Protein AF-A0A0G0YHX7-F1 (afdb_monomer_lite)

Secondary structure (DSSP, 8-state):
--SHHHHHHHHTT-------------------PPPP---PPP-----------------------------HHHHHHHHHHHHHTS-HHHHHHHHHHHHHHHHHHHHHHHHHHHHHHHH-TTS-HHHHHHHHHHHHHHHHHHHHHHHHHHH--SHHHHHHHHHHHHHT--IIIIIHHHHHHHHHHHHHHHHHHHHHHHHHHHHHHHHHHHHTT---HHHHHHHHHHHHHHHHHHHHHHHHHHHHHT--SS-HHHHHHHHHHHHHHHHHHHHHHHHHHHHHHHHHHHHHHHHHHTTSSSS---------------------------

pLDDT: mean 79.68, std 23.56, range [31.56, 98.69]

Sequence (326 aa):
MKKTLYSFLVLALLLPSVIFAREANGEESGKNTPTPRVTTTTTEDEDVNETTTTATPTPSKTTTPKVTPKTSKESLEDSLKAYKEASEAKKLEKLKTFGTKAVDNRIKELNNIISQIEKNKMLESADKTELKTDIQKEIATLEALKEEITSATDLETLRTLIKKIYTDHKIYAVVKPKQLAILAAARTKGAVNKLENLEKRLEKLIDKAKDDGKDTTAVESYVTDFKAKTEQAKSLIDKAKATFKSMPINDPAKAKVLREEGKGYLTQAKDLLKQAGTDLKKIIAALKTEKKSSNSNTDDDDDTTPSTTPTPSATPTSTPTPTTTE

Foldseek 3Di:
DPPPVVVVVVVLPPPPPPPPPPPDDDDDDDDDDDDDDDDDDDDDDDDDDDDDDDDDDDPDPPPDPPPPPPPPVVVVVVVVVVLVPDDQVVVLVVLLVVLLVLLVVLLVVLVVLLVVLVPQPLDDPVVNVVLNVVSVVLNVVSVVLNVQLVPDPHDVSNVVSSVCSVQVSVRPLFSVLLSVQLSLLSVLVVSLVVLVVVLVVLVVLLVVCVVVVHDCPLLVVLSVLLVVLSVQLNVLSVVLNVLSVPQDRNDSVSNVVSSVVSVVSNVSSVVSSVVSVVSVVVSVVVSVVRVVVVPPPPPDDDDDDDDDDDDDDDDDDDDDDDDDDD

Structure (mmCIF, N/CA/C/O backbone):
data_AF-A0A0G0YHX7-F1
#
_entry.id   AF-A0A0G0YHX7-F1
#
loop_
_atom_site.group_PDB
_atom_site.id
_atom_site.type_symbol
_atom_site.label_atom_id
_atom_site.label_alt_id
_atom_site.label_comp_id
_atom_site.label_asym_id
_atom_site.label_entity_id
_atom_site.label_seq_id
_atom_site.pdbx_PDB_ins_code
_atom_site.Cartn_x
_atom_site.Cartn_y
_atom_site.Cartn_z
_atom_site.occupancy
_atom_site.B_iso_or_equiv
_atom_site.auth_seq_id
_atom_site.auth_comp_id
_atom_site.auth_asym_id
_atom_site.auth_atom_id
_atom_site.pdbx_PDB_model_num
ATOM 1 N N . MET A 1 1 ? -3.529 7.800 40.749 1.00 42.66 1 MET A N 1
ATOM 2 C CA . MET A 1 1 ? -3.641 7.133 39.423 1.00 42.66 1 MET A CA 1
ATOM 3 C C . MET A 1 1 ? -4.784 7.633 38.513 1.00 42.66 1 MET A C 1
ATOM 5 O O . MET A 1 1 ? -4.852 7.203 37.373 1.00 42.66 1 MET A O 1
ATOM 9 N N . LYS A 1 2 ? -5.664 8.565 38.931 1.00 42.59 2 LYS A N 1
ATOM 10 C CA . LYS A 1 2 ? -6.872 8.953 38.160 1.00 42.59 2 LYS A CA 1
ATOM 11 C C . LYS A 1 2 ? -6.660 9.994 37.030 1.00 42.59 2 LYS A C 1
ATOM 13 O O . LYS A 1 2 ? -7.549 10.153 36.203 1.00 42.59 2 LYS A O 1
ATOM 18 N N . LYS A 1 3 ? -5.507 10.683 36.954 1.00 40.28 3 LYS A N 1
ATOM 19 C CA . LYS A 1 3 ? -5.228 11.729 35.935 1.00 40.28 3 LYS A CA 1
ATOM 20 C C . LYS A 1 3 ? -4.506 11.223 34.671 1.00 40.28 3 LYS A C 1
ATOM 22 O O . LYS A 1 3 ? -4.619 11.848 33.623 1.00 40.28 3 LYS A O 1
ATOM 27 N N . THR A 1 4 ? -3.831 10.073 34.715 1.00 39.75 4 THR A N 1
ATOM 28 C CA . THR A 1 4 ? -3.077 9.532 33.564 1.00 39.75 4 THR A CA 1
ATOM 29 C C . THR A 1 4 ? -3.953 8.823 32.526 1.00 39.75 4 THR A C 1
ATOM 31 O O . THR A 1 4 ? -3.574 8.761 31.359 1.00 39.75 4 THR A O 1
ATOM 34 N N . LEU A 1 5 ? -5.155 8.359 32.896 1.00 40.03 5 LEU A N 1
ATOM 35 C CA . LEU A 1 5 ? -6.075 7.701 31.956 1.00 40.03 5 LEU A CA 1
ATOM 36 C C . LEU A 1 5 ? -6.706 8.677 30.944 1.00 40.03 5 LEU A C 1
ATOM 38 O O . LEU A 1 5 ? -7.004 8.287 29.818 1.00 40.03 5 LEU A O 1
ATOM 42 N N . TYR A 1 6 ? -6.876 9.948 31.324 1.00 39.97 6 TYR A N 1
ATOM 43 C CA . TYR A 1 6 ? -7.500 10.970 30.474 1.00 39.97 6 TYR A CA 1
ATOM 44 C C . TYR A 1 6 ? -6.558 11.507 29.385 1.00 39.97 6 TYR A C 1
ATOM 46 O O . TYR A 1 6 ? -7.010 11.831 28.289 1.00 39.97 6 TYR A O 1
ATOM 54 N N . SER A 1 7 ? -5.246 11.545 29.653 1.00 32.78 7 SER A N 1
ATOM 55 C CA . SER A 1 7 ? -4.245 12.084 28.717 1.00 32.78 7 SER A CA 1
ATOM 56 C C . SER A 1 7 ? -4.016 11.170 27.499 1.00 32.78 7 SER A C 1
ATOM 58 O O . SER A 1 7 ? -3.835 11.642 26.380 1.00 32.78 7 SER A O 1
ATOM 60 N N . PHE A 1 8 ? -4.143 9.848 27.669 1.00 39.84 8 PHE A N 1
ATOM 61 C CA . PHE A 1 8 ? -4.010 8.898 26.556 1.00 39.84 8 PHE A CA 1
ATOM 62 C C . PHE A 1 8 ? -5.247 8.817 25.646 1.00 39.84 8 PHE A C 1
ATOM 64 O O . PHE A 1 8 ? -5.117 8.422 24.487 1.00 39.84 8 PHE A O 1
ATOM 71 N N . LEU A 1 9 ? -6.436 9.195 26.133 1.00 38.34 9 LEU A N 1
ATOM 72 C CA . LEU A 1 9 ? -7.689 9.074 25.376 1.00 38.34 9 LEU A CA 1
ATOM 73 C C . LEU A 1 9 ? -7.868 10.200 24.339 1.00 38.34 9 LEU A C 1
ATOM 75 O O . LEU A 1 9 ? -8.452 9.977 23.283 1.00 38.34 9 LEU A O 1
ATOM 79 N N . VAL A 1 10 ? -7.328 11.396 24.605 1.00 36.59 10 VAL A N 1
ATOM 80 C CA . VAL A 1 10 ? -7.413 12.553 23.690 1.00 36.59 10 VAL A CA 1
ATOM 81 C C . VAL A 1 10 ? -6.378 12.464 22.556 1.00 36.59 10 VAL A C 1
ATOM 83 O O . VAL A 1 10 ? -6.643 12.911 21.442 1.00 36.59 10 VAL A O 1
ATOM 86 N N . LEU A 1 11 ? -5.237 11.800 22.778 1.00 31.70 11 LEU A N 1
ATOM 87 C CA . LEU A 1 11 ? -4.164 11.693 21.779 1.00 31.70 11 LEU A CA 1
ATOM 88 C C . LEU A 1 11 ? -4.454 10.671 20.656 1.00 31.70 11 LEU A C 1
ATOM 90 O O . LEU A 1 11 ? -3.829 10.714 19.599 1.00 31.70 11 LEU A O 1
ATOM 94 N N . ALA A 1 12 ? -5.420 9.763 20.841 1.00 37.66 12 ALA A N 1
ATOM 95 C CA . ALA A 1 12 ? -5.760 8.734 19.851 1.00 37.66 12 ALA A CA 1
ATOM 96 C C . ALA A 1 12 ? -6.663 9.232 18.700 1.00 37.66 12 ALA A C 1
ATOM 98 O O . ALA A 1 12 ? -6.778 8.548 17.684 1.00 37.66 12 ALA A O 1
ATOM 99 N N . LEU A 1 13 ? -7.277 10.415 18.835 1.00 36.34 13 LEU A N 1
ATOM 100 C CA . LEU A 1 13 ? -8.213 10.987 17.854 1.00 36.34 13 LEU A CA 1
ATOM 101 C C . LEU A 1 13 ? -7.569 11.997 16.885 1.00 36.34 13 LEU A C 1
ATOM 103 O O . LEU A 1 13 ? -8.214 12.422 15.930 1.00 36.34 13 LEU A O 1
ATOM 107 N N . LEU A 1 14 ? -6.285 12.315 17.067 1.00 32.56 14 LEU A N 1
ATOM 108 C CA . LEU A 1 14 ? -5.459 13.039 16.097 1.00 32.56 14 LEU A CA 1
ATOM 109 C C . LEU A 1 14 ? -4.766 12.040 15.162 1.00 32.56 14 LEU A C 1
ATOM 111 O O . LEU A 1 14 ? -3.544 11.902 15.146 1.00 32.56 14 LEU A O 1
ATOM 115 N N . LEU A 1 15 ? -5.551 11.304 14.373 1.00 39.56 15 LEU A N 1
ATOM 116 C CA . LEU A 1 15 ? -4.987 10.702 13.169 1.00 39.56 15 LEU A CA 1
ATOM 117 C C . LEU A 1 15 ? -4.662 11.863 12.221 1.00 39.56 15 LEU A C 1
ATOM 119 O O . LEU A 1 15 ? -5.578 12.615 11.884 1.00 39.56 15 LEU A O 1
ATOM 123 N N . PRO A 1 16 ? -3.400 12.048 11.790 1.00 34.91 16 PRO A N 1
ATOM 124 C CA . PRO A 1 16 ? -3.105 13.023 10.758 1.00 34.91 16 PRO A CA 1
ATOM 125 C C . PRO A 1 16 ? -3.962 12.661 9.550 1.00 34.91 16 PRO A C 1
ATOM 127 O O . PRO A 1 16 ? -3.897 11.534 9.049 1.00 34.91 16 PRO A O 1
ATOM 130 N N . SER A 1 17 ? -4.801 13.599 9.119 1.00 34.12 17 SER A N 1
ATOM 131 C CA . SER A 1 17 ? -5.492 13.547 7.842 1.00 34.12 17 SER A CA 1
ATOM 132 C C . SER A 1 17 ? -4.421 13.381 6.773 1.00 34.12 17 SER A C 1
ATOM 134 O O . SER A 1 17 ? -3.811 14.353 6.337 1.00 34.12 17 SER A O 1
ATOM 136 N N . VAL A 1 18 ? -4.114 12.138 6.397 1.00 37.72 18 VAL A N 1
ATOM 137 C CA . VAL A 1 18 ? -3.265 11.869 5.243 1.00 37.72 18 VAL A CA 1
ATOM 138 C C . VAL A 1 18 ? -4.105 12.295 4.053 1.00 37.72 18 VAL A C 1
ATOM 140 O O . VAL A 1 18 ? -4.954 11.542 3.574 1.00 37.72 18 VAL A O 1
ATOM 143 N N . ILE A 1 19 ? -3.909 13.549 3.650 1.00 31.56 19 ILE A N 1
ATOM 144 C CA . ILE A 1 19 ? -4.381 14.117 2.399 1.00 31.56 19 ILE A CA 1
ATOM 145 C C . ILE A 1 19 ? -3.749 13.251 1.311 1.00 31.56 19 ILE A C 1
ATOM 147 O O . ILE A 1 19 ? -2.608 13.450 0.903 1.00 31.56 19 ILE A O 1
ATOM 151 N N . PHE A 1 20 ? -4.470 12.218 0.883 1.00 40.41 20 PHE A N 1
ATOM 152 C CA . PHE A 1 20 ? -4.231 11.620 -0.416 1.00 40.41 20 PHE A CA 1
ATOM 153 C C . PHE A 1 20 ? -4.665 12.686 -1.412 1.00 40.41 20 PHE A C 1
ATOM 155 O O . PHE A 1 20 ? -5.862 12.922 -1.579 1.00 40.41 20 PHE A O 1
ATOM 162 N N . ALA A 1 21 ? -3.690 13.378 -2.000 1.00 35.38 21 ALA A N 1
ATOM 163 C CA . ALA A 1 21 ? -3.929 14.263 -3.123 1.00 35.38 21 ALA A CA 1
ATOM 164 C C . ALA A 1 21 ? -4.724 13.476 -4.176 1.00 35.38 21 ALA A C 1
ATOM 166 O O . ALA A 1 21 ? -4.250 12.492 -4.748 1.00 35.38 21 ALA A O 1
ATOM 167 N N . ARG A 1 22 ? -5.987 13.868 -4.343 1.00 34.59 22 ARG A N 1
ATOM 168 C CA . ARG A 1 22 ? -6.868 13.425 -5.416 1.00 34.59 22 ARG A CA 1
ATOM 169 C C . ARG A 1 22 ? -6.353 14.106 -6.677 1.00 34.59 22 ARG A C 1
ATOM 171 O O . ARG A 1 22 ? -6.770 15.209 -6.997 1.00 34.59 22 ARG A O 1
ATOM 178 N N . GLU A 1 23 ? -5.398 13.471 -7.342 1.00 35.25 23 GLU A N 1
ATOM 179 C CA . GLU A 1 23 ? -4.937 13.887 -8.663 1.00 35.25 23 GLU A CA 1
ATOM 180 C C . GLU A 1 23 ? -6.020 13.469 -9.666 1.00 35.25 23 GLU A C 1
ATOM 182 O O . GLU A 1 23 ? -6.084 12.331 -10.135 1.00 35.25 23 GLU A O 1
ATOM 187 N N . ALA A 1 24 ? -6.987 14.367 -9.850 1.00 35.88 24 ALA A N 1
ATOM 188 C CA . ALA A 1 24 ? -7.985 14.283 -10.896 1.00 35.88 24 ALA A CA 1
ATOM 189 C C . ALA A 1 24 ? -7.356 14.809 -12.190 1.00 35.88 24 ALA A C 1
ATOM 191 O O . ALA A 1 24 ? -6.857 15.930 -12.230 1.00 35.88 24 ALA A O 1
ATOM 192 N N . ASN A 1 25 ? -7.399 13.989 -13.238 1.00 44.47 25 ASN A N 1
ATOM 193 C CA . ASN A 1 25 ? -7.236 14.457 -14.607 1.00 44.47 25 ASN A CA 1
ATOM 194 C C . ASN A 1 25 ? -8.349 15.468 -14.923 1.00 44.47 25 ASN A C 1
ATOM 196 O O . ASN A 1 25 ? -9.524 15.159 -14.719 1.00 44.47 25 ASN A O 1
ATOM 200 N N . GLY A 1 26 ? -7.967 16.626 -15.449 1.00 34.69 26 GLY A N 1
ATOM 201 C CA . GLY A 1 26 ? -8.856 17.643 -16.002 1.00 34.69 26 GLY A CA 1
ATOM 202 C C . GLY A 1 26 ? -8.041 18.865 -16.413 1.00 34.69 26 GLY A C 1
ATOM 203 O O . GLY A 1 26 ? -7.304 19.410 -15.601 1.00 34.69 26 GLY A O 1
ATOM 204 N N . GLU A 1 27 ? -8.113 19.197 -17.695 1.00 37.78 27 GLU A N 1
ATOM 205 C CA . GLU A 1 27 ? -7.347 20.208 -18.421 1.00 37.78 27 GLU A CA 1
ATOM 206 C C . GLU A 1 27 ? -7.512 21.661 -17.927 1.00 37.78 27 GLU A C 1
ATOM 208 O O . GLU A 1 27 ? -8.442 22.002 -17.208 1.00 37.78 27 GLU A O 1
ATOM 213 N N . GLU A 1 28 ? -6.598 22.491 -18.445 1.00 37.22 28 GLU A N 1
ATOM 214 C CA . GLU A 1 28 ? -6.589 23.959 -18.553 1.00 37.22 28 GLU A CA 1
ATOM 215 C C . GLU A 1 28 ? -6.030 24.843 -17.415 1.00 37.22 28 GLU A C 1
ATOM 217 O O . GLU A 1 28 ? -6.624 25.081 -16.373 1.00 37.22 28 GLU A O 1
ATOM 222 N N . SER A 1 29 ? -4.879 25.441 -17.762 1.00 40.00 29 SER A N 1
ATOM 223 C CA . SER A 1 29 ? -4.571 26.879 -17.700 1.00 40.00 29 SER A CA 1
ATOM 224 C C . SER A 1 29 ? -4.668 27.613 -16.355 1.00 40.00 29 SER A C 1
ATOM 226 O O . SER A 1 29 ? -5.735 27.996 -15.889 1.00 40.00 29 SER A O 1
ATOM 228 N N . GLY A 1 30 ? -3.506 27.985 -15.808 1.00 34.44 30 GLY A N 1
ATOM 229 C CA . GLY A 1 30 ? -3.433 29.032 -14.787 1.00 34.44 30 GLY A CA 1
ATOM 230 C C . GLY A 1 30 ? -2.085 29.104 -14.083 1.00 34.44 30 GLY A C 1
ATOM 231 O O . GLY A 1 30 ? -1.797 28.321 -13.186 1.00 34.44 30 GLY A O 1
ATOM 232 N N . LYS A 1 31 ? -1.247 30.056 -14.498 1.00 50.03 31 LYS A N 1
ATOM 233 C CA . LYS A 1 31 ? 0.048 30.399 -13.888 1.00 50.03 31 LYS A CA 1
ATOM 234 C C . LYS A 1 31 ? -0.108 30.654 -12.384 1.00 50.03 31 LYS A C 1
ATOM 236 O O . LYS A 1 31 ? -0.889 31.524 -12.028 1.00 50.03 31 LYS A O 1
ATOM 241 N N . ASN A 1 32 ? 0.698 30.004 -11.540 1.00 37.44 32 ASN A N 1
ATOM 242 C CA . ASN A 1 32 ? 1.093 30.544 -10.235 1.00 37.44 32 ASN A CA 1
ATOM 243 C C . ASN A 1 32 ? 2.458 29.988 -9.795 1.00 37.44 32 ASN A C 1
ATOM 245 O O . ASN A 1 32 ? 2.708 28.785 -9.794 1.00 37.44 32 ASN A O 1
ATOM 249 N N . THR A 1 33 ? 3.359 30.915 -9.483 1.00 42.72 33 THR A N 1
ATOM 250 C CA . THR A 1 33 ? 4.757 30.738 -9.067 1.00 42.72 33 THR A CA 1
ATOM 251 C C . THR A 1 33 ? 4.889 30.274 -7.610 1.00 42.72 33 THR A C 1
ATOM 253 O O . THR A 1 33 ? 4.088 30.700 -6.779 1.00 42.72 33 THR A O 1
ATOM 256 N N . PRO A 1 34 ? 5.922 29.484 -7.252 1.00 41.16 34 PRO A N 1
ATOM 257 C CA . PRO A 1 34 ? 6.172 29.089 -5.869 1.00 41.16 34 PRO A CA 1
ATOM 258 C C . PRO A 1 34 ? 7.043 30.106 -5.111 1.00 41.16 34 PRO A C 1
ATOM 260 O O . PRO A 1 34 ? 8.121 30.491 -5.562 1.00 41.16 34 PRO A O 1
ATOM 263 N N . THR A 1 35 ? 6.589 30.487 -3.918 1.00 43.66 35 THR A N 1
ATOM 264 C CA . THR A 1 35 ? 7.345 31.242 -2.905 1.00 43.66 35 THR A CA 1
ATOM 265 C C . THR A 1 35 ? 8.215 30.284 -2.074 1.00 43.66 35 THR A C 1
ATOM 267 O O . THR A 1 35 ? 7.702 29.247 -1.642 1.00 43.66 35 THR A O 1
ATOM 270 N N . PRO A 1 36 ? 9.495 30.583 -1.781 1.00 44.75 36 PRO A N 1
ATOM 271 C CA . PRO A 1 36 ? 10.291 29.761 -0.873 1.00 44.75 36 PRO A CA 1
ATOM 272 C C . PRO A 1 36 ? 9.947 30.058 0.596 1.00 44.75 36 PRO A C 1
ATOM 274 O O . PRO A 1 36 ? 10.034 31.195 1.057 1.00 44.75 36 PRO A O 1
ATOM 277 N N . ARG A 1 37 ? 9.574 29.014 1.348 1.00 38.19 37 ARG A N 1
ATOM 278 C CA . ARG A 1 37 ? 9.384 29.052 2.805 1.00 38.19 37 ARG A CA 1
ATOM 279 C C . ARG A 1 37 ? 10.704 28.706 3.494 1.00 38.19 37 ARG A C 1
ATOM 281 O O . ARG A 1 37 ? 11.121 27.551 3.499 1.00 38.19 37 ARG A O 1
ATOM 288 N N . VAL A 1 38 ? 11.343 29.718 4.071 1.00 39.94 38 VAL A N 1
ATOM 289 C CA . VAL A 1 38 ? 12.489 29.582 4.980 1.00 39.94 38 VAL A CA 1
ATOM 290 C C . VAL A 1 38 ? 12.002 28.945 6.284 1.00 39.94 38 VAL A C 1
ATOM 292 O O . VAL A 1 38 ? 10.991 29.368 6.841 1.00 39.94 38 VAL A O 1
ATOM 295 N N . THR A 1 39 ? 12.701 27.912 6.753 1.00 33.88 39 THR A N 1
ATOM 296 C CA . THR A 1 39 ? 12.488 27.314 8.079 1.00 33.88 39 THR A CA 1
ATOM 297 C C . THR A 1 39 ? 13.739 27.604 8.898 1.00 33.88 39 THR A C 1
ATOM 299 O O . THR A 1 39 ? 14.799 27.062 8.602 1.00 33.88 39 THR A O 1
ATOM 302 N N . THR A 1 40 ? 13.634 28.508 9.868 1.00 32.81 40 THR A N 1
ATOM 303 C CA . THR A 1 40 ? 14.672 28.769 10.870 1.00 32.81 40 THR A CA 1
ATOM 304 C C . THR A 1 40 ? 14.486 27.806 12.035 1.00 32.81 40 THR A C 1
ATOM 306 O O . THR A 1 40 ? 13.421 27.775 12.652 1.00 32.81 40 THR A O 1
ATOM 309 N N . THR A 1 41 ? 15.517 27.015 12.312 1.00 35.03 41 THR A N 1
ATOM 310 C CA . THR A 1 41 ? 15.641 26.187 13.514 1.00 35.03 41 THR A CA 1
ATOM 311 C C . THR A 1 41 ? 16.298 27.038 14.598 1.00 35.03 41 THR A C 1
ATOM 313 O O . THR A 1 41 ? 17.409 27.522 14.395 1.00 35.03 41 THR A O 1
ATOM 316 N N . THR A 1 42 ? 15.604 27.235 15.716 1.00 37.66 42 THR A N 1
ATOM 317 C CA . THR A 1 42 ? 16.149 27.836 16.940 1.00 37.66 42 THR A CA 1
ATOM 318 C C . THR A 1 42 ? 16.735 26.716 17.794 1.00 37.66 42 THR A C 1
ATOM 320 O O . THR A 1 42 ? 16.002 25.808 18.182 1.00 37.66 42 THR A O 1
ATOM 323 N N . THR A 1 43 ? 18.035 26.788 18.070 1.00 44.03 43 THR A N 1
ATOM 324 C CA . THR A 1 43 ? 18.709 26.008 19.112 1.00 44.03 43 THR A CA 1
ATOM 325 C C . THR A 1 43 ? 19.218 27.011 20.139 1.00 44.03 43 THR A C 1
ATOM 327 O O . THR A 1 43 ? 20.032 27.868 19.801 1.00 44.03 43 THR A O 1
ATOM 330 N N . GLU A 1 44 ? 18.676 26.935 21.350 1.00 53.41 44 GLU A N 1
ATOM 331 C CA . GLU A 1 44 ? 19.272 27.499 22.559 1.00 53.41 44 GLU A CA 1
ATOM 332 C C . GLU A 1 44 ? 20.393 26.553 23.000 1.00 53.41 44 GLU A C 1
ATOM 334 O O . GLU A 1 44 ? 20.165 25.347 23.046 1.00 53.41 44 GLU A O 1
ATOM 339 N N . ASP A 1 45 ? 21.589 27.085 23.248 1.00 42.50 45 ASP A N 1
ATOM 340 C CA . ASP A 1 45 ? 22.375 26.738 24.434 1.00 42.50 45 ASP A CA 1
ATOM 341 C C . ASP A 1 45 ? 23.531 27.731 24.634 1.00 42.50 45 ASP A C 1
ATOM 343 O O . ASP A 1 45 ? 24.050 28.345 23.699 1.00 42.50 45 ASP A O 1
ATOM 347 N N . GLU A 1 46 ? 23.827 27.899 25.917 1.00 46.41 46 GLU A N 1
ATOM 348 C CA . GLU A 1 46 ? 24.618 28.910 26.605 1.00 46.41 46 GLU A CA 1
ATOM 349 C C . GLU A 1 46 ? 26.140 28.881 26.349 1.00 46.41 46 GLU A C 1
ATOM 351 O O . GLU A 1 46 ? 26.775 27.832 26.314 1.00 46.41 46 GLU A O 1
ATOM 356 N N . ASP A 1 47 ? 26.673 30.104 26.251 1.00 47.88 47 ASP A N 1
ATOM 357 C CA . ASP A 1 47 ? 27.851 30.677 26.926 1.00 47.88 47 ASP A CA 1
ATOM 358 C C . ASP A 1 47 ? 29.262 30.050 26.776 1.00 47.88 47 ASP A C 1
ATOM 360 O O . ASP A 1 47 ? 29.524 28.911 27.153 1.00 47.88 47 ASP A O 1
ATOM 364 N N . VAL A 1 48 ? 30.205 30.871 26.279 1.00 49.84 48 VAL A N 1
ATOM 365 C CA . VAL A 1 48 ? 31.452 31.322 26.952 1.00 49.84 48 VAL A CA 1
ATOM 366 C C . VAL A 1 48 ? 32.413 31.971 25.924 1.00 49.84 48 VAL A C 1
ATOM 368 O O . VAL A 1 48 ? 33.006 31.309 25.079 1.00 49.84 48 VAL A O 1
ATOM 371 N N . ASN A 1 49 ? 32.542 33.298 26.052 1.00 40.19 49 ASN A N 1
ATOM 372 C CA . ASN A 1 49 ? 33.751 34.146 26.011 1.00 40.19 49 ASN A CA 1
ATOM 373 C C . ASN A 1 49 ? 34.840 33.968 24.911 1.00 40.19 49 ASN A C 1
ATOM 375 O O . ASN A 1 49 ? 35.617 33.024 24.956 1.00 40.19 49 ASN A O 1
ATOM 379 N N . GLU A 1 50 ? 34.998 34.963 24.020 1.00 39.91 50 GLU A N 1
ATOM 380 C CA . GLU A 1 50 ? 36.156 35.896 23.975 1.00 39.91 50 GLU A CA 1
ATOM 381 C C . GLU A 1 50 ? 36.166 36.790 22.706 1.00 39.91 50 GLU A C 1
ATOM 383 O O . GLU A 1 50 ? 36.173 36.339 21.567 1.00 39.91 50 GLU A O 1
ATOM 388 N N . THR A 1 51 ? 36.165 38.098 22.969 1.00 41.22 51 THR A N 1
ATOM 389 C CA . THR A 1 51 ? 36.886 39.222 22.342 1.00 41.22 51 THR A CA 1
ATOM 390 C C . THR A 1 51 ? 37.178 39.292 20.821 1.00 41.22 51 THR A C 1
ATOM 392 O O . THR A 1 51 ? 37.956 38.536 20.246 1.00 41.22 51 THR A O 1
ATOM 395 N N . THR A 1 52 ? 36.794 40.464 20.286 1.00 37.53 52 THR A N 1
ATOM 396 C CA . THR A 1 52 ? 37.491 41.349 19.315 1.00 37.53 52 THR A CA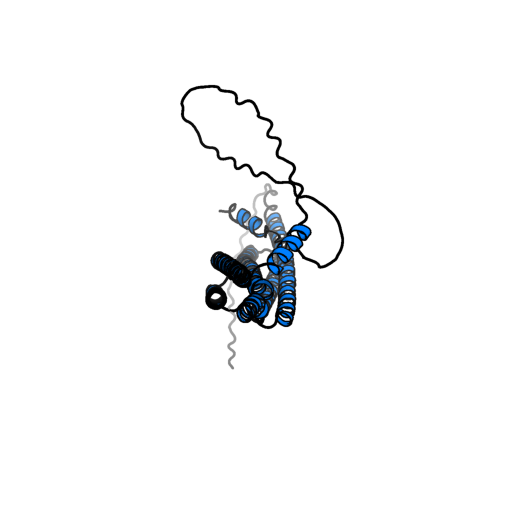 1
ATOM 397 C C . THR A 1 52 ? 37.130 41.359 17.817 1.00 37.53 52 THR A C 1
ATOM 399 O O . THR A 1 52 ? 37.325 40.408 17.071 1.00 37.53 52 THR A O 1
ATOM 402 N N . THR A 1 53 ? 36.815 42.592 17.393 1.00 37.97 53 THR A N 1
ATOM 403 C CA . THR A 1 53 ? 37.068 43.236 16.089 1.00 37.97 53 THR A CA 1
ATOM 404 C C . THR A 1 53 ? 35.903 43.330 15.105 1.00 37.97 53 THR A C 1
ATOM 406 O O . THR A 1 53 ? 35.691 42.525 14.203 1.00 37.97 53 THR A O 1
ATOM 409 N N . THR A 1 54 ? 35.212 44.455 15.266 1.00 45.03 54 THR A N 1
ATOM 410 C CA . THR A 1 54 ? 34.315 45.144 14.346 1.00 45.03 54 THR A CA 1
ATOM 411 C C . THR A 1 54 ? 34.980 45.406 12.989 1.00 45.03 54 THR A C 1
ATOM 413 O O . THR A 1 54 ? 35.873 46.243 12.878 1.00 45.03 54 THR A O 1
ATOM 416 N N . ALA A 1 55 ? 34.490 44.757 11.936 1.00 44.00 55 ALA A N 1
ATOM 417 C CA . ALA A 1 55 ? 34.660 45.210 10.559 1.00 44.00 55 ALA A CA 1
ATOM 418 C C . ALA A 1 55 ? 33.330 45.029 9.826 1.00 44.00 55 ALA A C 1
ATOM 420 O O . ALA A 1 55 ? 32.870 43.913 9.608 1.00 44.00 55 ALA A O 1
ATOM 421 N N . THR A 1 56 ? 32.692 46.148 9.497 1.00 43.72 56 THR A N 1
ATOM 422 C CA . THR A 1 56 ? 31.423 46.237 8.771 1.00 43.72 56 THR A CA 1
ATOM 423 C C . THR A 1 56 ? 31.632 45.845 7.303 1.00 43.72 56 THR A C 1
ATOM 425 O O . THR A 1 56 ? 32.296 46.597 6.586 1.00 43.72 56 THR A O 1
ATOM 428 N N . PRO A 1 57 ? 31.072 44.729 6.794 1.00 50.12 57 PRO A N 1
ATOM 429 C CA . PRO A 1 57 ? 31.076 44.471 5.364 1.00 50.12 57 PRO A CA 1
ATOM 430 C C . PRO A 1 57 ? 29.960 45.281 4.696 1.00 50.12 57 PRO A C 1
ATOM 432 O O . PRO A 1 57 ? 28.771 45.129 4.980 1.00 50.12 57 PRO A O 1
ATOM 435 N N . THR A 1 58 ? 30.361 46.165 3.789 1.00 48.31 58 THR A N 1
ATOM 436 C CA . THR A 1 58 ? 29.480 46.878 2.864 1.00 48.31 58 THR A CA 1
ATOM 437 C C . THR A 1 58 ? 28.656 45.870 2.045 1.00 48.31 58 THR A C 1
ATOM 439 O O . THR A 1 58 ? 29.240 44.950 1.466 1.00 48.31 58 THR A O 1
ATOM 442 N N . PRO A 1 59 ? 27.320 46.013 1.941 1.00 45.47 59 PRO A N 1
ATOM 443 C CA . PRO A 1 59 ? 26.503 45.130 1.116 1.00 45.47 59 PRO A CA 1
ATOM 444 C C . PRO A 1 59 ? 26.790 45.397 -0.367 1.00 45.47 59 PRO A C 1
ATOM 446 O O . PRO A 1 59 ? 26.245 46.319 -0.976 1.00 45.47 59 PRO A O 1
ATOM 449 N N . SER A 1 60 ? 27.673 44.586 -0.953 1.00 39.84 60 SER A N 1
ATOM 450 C CA . SER A 1 60 ? 27.904 44.570 -2.395 1.00 39.84 60 SER A CA 1
ATOM 451 C C . SER A 1 60 ? 26.647 44.048 -3.087 1.00 39.84 60 SER A C 1
ATOM 453 O O . SER A 1 60 ? 26.217 42.910 -2.899 1.00 39.84 60 SER A O 1
ATOM 455 N N . LYS A 1 61 ? 26.016 44.934 -3.854 1.00 46.62 61 LYS A N 1
ATOM 456 C CA . LYS A 1 61 ? 24.794 44.708 -4.620 1.00 46.62 61 LYS A CA 1
ATOM 457 C C . LYS A 1 61 ? 25.113 43.778 -5.794 1.00 46.62 61 LYS A C 1
ATOM 459 O O . LYS A 1 61 ? 25.339 44.234 -6.909 1.00 46.62 61 LYS A O 1
ATOM 464 N N . THR A 1 62 ? 25.156 42.469 -5.542 1.00 37.56 62 THR A N 1
ATOM 465 C CA . THR A 1 62 ? 25.259 41.449 -6.590 1.00 37.56 62 THR A CA 1
ATOM 466 C C . THR A 1 62 ? 23.987 41.481 -7.432 1.00 37.56 62 THR A C 1
ATOM 468 O O . THR A 1 62 ? 22.950 40.930 -7.069 1.00 37.56 62 THR A O 1
ATOM 471 N N . THR A 1 63 ? 24.059 42.156 -8.575 1.00 39.66 63 THR A N 1
ATOM 472 C CA . THR A 1 63 ? 23.087 42.054 -9.658 1.00 39.66 63 THR A CA 1
ATOM 473 C C . THR A 1 63 ? 23.169 40.649 -10.244 1.00 39.66 63 THR A C 1
ATOM 475 O O . THR A 1 63 ? 23.907 40.395 -11.191 1.00 39.66 63 THR A O 1
ATOM 478 N N . THR A 1 64 ? 22.421 39.706 -9.666 1.00 40.31 64 THR A N 1
ATOM 479 C CA . THR A 1 64 ? 22.178 38.405 -10.293 1.00 40.31 64 THR A CA 1
ATOM 480 C C . THR A 1 64 ? 21.570 38.649 -11.676 1.00 40.31 64 THR A C 1
ATOM 482 O O . THR A 1 64 ? 20.480 39.233 -11.746 1.00 40.31 64 THR A O 1
ATOM 485 N N . PRO A 1 65 ? 22.232 38.250 -12.779 1.00 43.62 65 PRO A N 1
ATOM 486 C CA . PRO A 1 65 ? 21.626 38.329 -14.095 1.00 43.62 65 PRO A CA 1
ATOM 487 C C . PRO A 1 65 ? 20.339 37.507 -14.068 1.00 43.62 65 PRO A C 1
ATOM 489 O O . PRO A 1 65 ? 20.326 36.342 -13.670 1.00 43.62 65 PRO A O 1
ATOM 492 N N . LYS A 1 66 ? 19.236 38.151 -14.450 1.00 46.66 66 LYS A N 1
ATOM 493 C CA . LYS A 1 66 ? 17.925 37.537 -14.641 1.00 46.66 66 LYS A CA 1
ATOM 494 C C . LYS A 1 66 ? 18.055 36.517 -15.773 1.00 46.66 66 LYS A C 1
ATOM 496 O O . LYS A 1 66 ? 17.824 36.850 -16.930 1.00 46.66 66 LYS A O 1
ATOM 501 N N . VAL A 1 67 ? 18.467 35.293 -15.444 1.00 44.19 67 VAL A N 1
ATOM 502 C CA . VAL A 1 67 ? 18.402 34.147 -16.352 1.00 44.19 67 VAL A CA 1
ATOM 503 C C . VAL A 1 67 ? 16.920 33.896 -16.577 1.00 44.19 67 VAL A C 1
ATOM 505 O O . VAL A 1 67 ? 16.233 33.307 -15.745 1.00 44.19 67 VAL A O 1
ATOM 508 N N . THR A 1 68 ? 16.393 34.431 -17.674 1.00 56.16 68 THR A N 1
ATOM 509 C CA . THR A 1 68 ? 15.095 34.025 -18.189 1.00 56.16 68 THR A CA 1
ATOM 510 C C . THR A 1 68 ? 15.173 32.515 -18.412 1.00 56.16 68 THR A C 1
ATOM 512 O O . THR A 1 68 ? 16.051 32.064 -19.150 1.00 56.16 68 THR A O 1
ATOM 515 N N . PRO A 1 69 ? 14.333 31.703 -17.748 1.00 53.16 69 PRO A N 1
ATOM 516 C CA . PRO A 1 69 ? 14.325 30.270 -17.973 1.00 53.16 69 PRO A CA 1
ATOM 517 C C . PRO A 1 69 ? 13.917 30.051 -19.426 1.00 53.16 69 PRO A C 1
ATOM 519 O O . PRO A 1 69 ? 12.745 30.191 -19.778 1.00 53.16 69 PRO A O 1
ATOM 522 N N . LYS A 1 70 ? 14.907 29.768 -20.280 1.00 53.25 70 LYS A N 1
ATOM 523 C CA . LYS A 1 70 ? 14.698 29.283 -21.642 1.00 53.25 70 LYS A CA 1
ATOM 524 C C . LYS A 1 70 ? 13.712 28.125 -21.508 1.00 53.25 70 LYS A C 1
ATOM 526 O O . LYS A 1 70 ? 13.979 27.171 -20.775 1.00 53.25 70 LYS A O 1
ATOM 531 N N . THR A 1 71 ? 12.513 28.300 -22.056 1.00 60.03 71 THR A N 1
ATOM 532 C CA . THR A 1 71 ? 11.389 27.394 -21.796 1.00 60.03 71 THR A CA 1
ATOM 533 C C . THR A 1 71 ? 11.815 25.951 -22.075 1.00 60.03 71 THR A C 1
ATOM 535 O O . THR A 1 71 ? 12.490 25.684 -23.066 1.00 60.03 71 THR A O 1
ATOM 538 N N . SER A 1 72 ? 11.470 25.015 -21.184 1.00 71.50 72 SER A N 1
ATOM 539 C CA . SER A 1 72 ? 11.926 23.610 -21.213 1.00 71.50 72 SER A CA 1
ATOM 540 C C . SER A 1 72 ? 11.766 22.921 -22.575 1.00 71.50 72 SER A C 1
ATOM 542 O O . SER A 1 72 ? 12.521 22.007 -22.899 1.00 71.50 72 SER A O 1
ATOM 544 N N . LYS A 1 73 ? 10.810 23.386 -23.382 1.00 74.81 73 LYS A N 1
ATOM 545 C CA . LYS A 1 73 ? 10.553 22.931 -24.745 1.00 74.81 73 LYS A CA 1
ATOM 546 C C . LYS A 1 73 ? 11.682 23.280 -25.723 1.00 74.81 73 LYS A C 1
ATOM 548 O O . LYS A 1 73 ? 12.129 22.405 -26.452 1.00 74.81 73 LYS A O 1
ATOM 553 N N . GLU A 1 74 ? 12.195 24.506 -25.684 1.00 75.81 74 GLU A N 1
ATOM 554 C CA . GLU A 1 74 ? 13.276 24.965 -26.570 1.00 75.81 74 GLU A CA 1
ATOM 555 C C . GLU A 1 74 ? 14.584 24.206 -26.276 1.00 75.81 74 GLU A C 1
ATOM 557 O O . GLU A 1 74 ? 15.285 23.761 -27.178 1.00 75.81 74 GLU A O 1
ATOM 562 N N . SER A 1 75 ? 14.851 23.919 -24.995 1.00 80.44 75 SER A N 1
ATOM 563 C CA . SER A 1 75 ? 15.982 23.074 -24.580 1.00 80.44 75 SER A CA 1
ATOM 564 C C . SER A 1 75 ? 15.838 21.602 -25.015 1.00 80.44 75 SER A C 1
ATOM 566 O O . SER A 1 75 ? 16.837 20.941 -25.325 1.00 80.44 75 SER A O 1
ATOM 568 N N . LEU A 1 76 ? 14.612 21.072 -25.055 1.00 82.12 76 LEU A N 1
ATOM 569 C CA . LEU A 1 76 ? 14.318 19.724 -25.555 1.00 82.12 76 LEU A CA 1
ATOM 570 C C . LEU A 1 76 ? 14.517 19.624 -27.072 1.00 82.12 76 LEU A C 1
ATOM 572 O O . LEU A 1 76 ? 15.089 18.649 -27.554 1.00 82.12 76 LEU A O 1
ATOM 576 N N . GLU A 1 77 ? 14.081 20.635 -27.819 1.00 83.06 77 GLU A N 1
ATOM 577 C CA . GLU A 1 77 ? 14.244 20.687 -29.274 1.00 83.06 77 GLU A CA 1
ATOM 578 C C . GLU A 1 77 ? 15.726 20.797 -29.668 1.00 83.06 77 GLU A C 1
ATOM 580 O O . GLU A 1 77 ? 16.200 20.005 -30.490 1.00 83.06 77 GLU A O 1
ATOM 585 N N . ASP A 1 78 ? 16.485 21.674 -29.001 1.00 84.19 78 ASP A N 1
ATOM 586 C CA . ASP A 1 78 ? 17.933 21.830 -29.201 1.00 84.19 78 ASP A CA 1
ATOM 587 C C . ASP A 1 78 ? 18.694 20.518 -28.912 1.00 84.19 78 ASP A C 1
ATOM 589 O O . ASP A 1 78 ? 19.539 20.076 -29.699 1.00 84.19 78 ASP A O 1
ATOM 593 N N . SER A 1 79 ? 18.370 19.839 -27.805 1.00 82.50 79 SER A N 1
ATOM 594 C CA . SER A 1 79 ? 19.018 18.571 -27.432 1.00 82.50 79 SER A CA 1
ATOM 595 C C . SER A 1 79 ? 18.657 17.412 -28.368 1.00 82.50 79 SER A C 1
ATOM 597 O O . SER A 1 79 ? 19.523 16.588 -28.686 1.00 82.50 79 SER A O 1
ATOM 599 N N . LEU A 1 80 ? 17.419 17.365 -28.871 1.00 84.44 80 LEU A N 1
ATOM 600 C CA . LEU A 1 80 ? 16.991 16.385 -29.868 1.00 84.44 80 LEU A CA 1
ATOM 601 C C . LEU A 1 80 ? 17.696 16.606 -31.212 1.00 84.44 80 LEU A C 1
ATOM 603 O O . LEU A 1 80 ? 18.130 15.636 -31.839 1.00 84.44 80 LEU A O 1
ATOM 607 N N . LYS A 1 81 ? 17.845 17.862 -31.646 1.00 85.31 81 LYS A N 1
ATOM 608 C CA . LYS A 1 81 ? 18.594 18.214 -32.859 1.00 85.31 81 LYS A CA 1
ATOM 609 C C . LYS A 1 81 ? 20.059 17.787 -32.743 1.00 85.31 81 LYS A C 1
ATOM 611 O O . LYS A 1 81 ? 20.534 17.010 -33.571 1.00 85.31 81 LYS A O 1
ATOM 616 N N . ALA A 1 82 ? 20.725 18.157 -31.647 1.00 84.06 82 ALA A N 1
ATOM 617 C CA . ALA A 1 82 ? 22.105 17.754 -31.368 1.00 84.06 82 ALA A CA 1
ATOM 618 C C . ALA A 1 82 ? 22.286 16.227 -31.254 1.00 84.06 82 ALA A C 1
ATOM 620 O O . ALA A 1 82 ? 23.373 15.699 -31.484 1.00 84.06 82 ALA A O 1
ATOM 621 N N . TYR A 1 83 ? 21.242 15.488 -30.868 1.00 83.44 83 TYR A N 1
ATOM 622 C CA . TYR A 1 83 ? 21.252 14.028 -30.896 1.00 83.44 83 TYR A CA 1
ATOM 623 C C . TYR A 1 83 ? 21.139 13.474 -32.323 1.00 83.44 83 TYR A C 1
ATOM 625 O O . TYR A 1 83 ? 21.879 12.556 -32.670 1.00 83.44 83 TYR A O 1
ATOM 633 N N . LYS A 1 84 ? 20.255 14.025 -33.164 1.00 84.94 84 LYS A N 1
ATOM 634 C CA . LYS A 1 84 ? 20.075 13.585 -34.560 1.00 84.94 84 LYS A CA 1
ATOM 635 C C . LYS A 1 84 ? 21.345 13.774 -35.394 1.00 84.94 84 LYS A C 1
ATOM 637 O O . LYS A 1 84 ? 21.703 12.868 -36.145 1.00 84.94 84 LYS A O 1
ATOM 642 N N . GLU A 1 85 ? 22.043 14.888 -35.190 1.00 86.62 85 GLU A N 1
ATOM 643 C CA . GLU A 1 85 ? 23.274 15.263 -35.903 1.00 86.62 85 GLU A CA 1
ATOM 644 C C . GLU A 1 85 ? 24.539 14.557 -35.371 1.00 86.62 85 GLU A C 1
ATOM 646 O O . 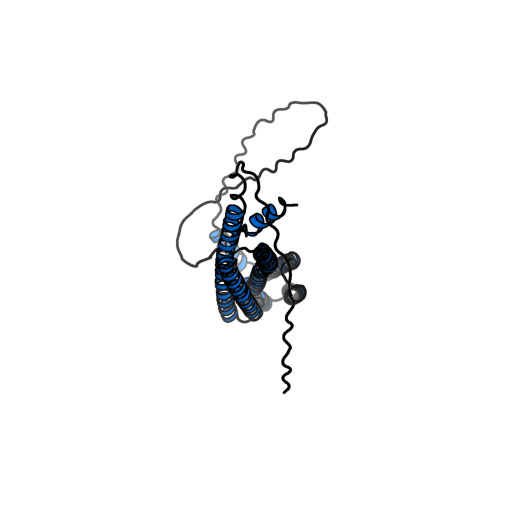GLU A 1 85 ? 25.587 14.587 -36.011 1.00 86.62 85 GLU A O 1
ATOM 651 N N . ALA A 1 86 ? 24.469 13.893 -34.211 1.00 88.81 86 ALA A N 1
ATOM 652 C CA . ALA A 1 86 ? 25.621 13.212 -33.625 1.00 88.81 86 ALA A CA 1
ATOM 653 C C . ALA A 1 86 ? 26.048 11.961 -34.419 1.00 88.81 86 ALA A C 1
ATOM 655 O O . ALA A 1 86 ? 25.219 11.256 -35.006 1.00 88.81 86 ALA A O 1
ATOM 656 N N . SER A 1 87 ? 27.346 11.639 -34.358 1.00 92.81 87 SER A N 1
ATOM 657 C CA . SER A 1 87 ? 27.878 10.363 -34.851 1.00 92.81 87 SER A CA 1
ATOM 658 C C . SER A 1 87 ? 27.251 9.177 -34.113 1.00 92.81 87 SER A C 1
ATOM 660 O O . SER A 1 87 ? 26.785 9.312 -32.978 1.00 92.81 87 SER A O 1
ATOM 662 N N . GLU A 1 88 ? 27.248 7.997 -34.734 1.00 90.12 88 GLU A N 1
ATOM 663 C CA . GLU A 1 88 ? 26.655 6.794 -34.135 1.00 90.12 88 GLU A CA 1
ATOM 664 C C . GLU A 1 88 ? 27.282 6.432 -32.787 1.00 90.12 88 GLU A C 1
ATOM 666 O O . GLU A 1 88 ? 26.553 6.186 -31.829 1.00 90.12 88 GLU A O 1
ATOM 671 N N . ALA A 1 89 ? 28.611 6.521 -32.668 1.00 91.31 89 ALA A N 1
ATOM 672 C CA . ALA A 1 89 ? 29.315 6.298 -31.405 1.00 91.31 89 ALA A CA 1
ATOM 673 C C . ALA A 1 89 ? 28.818 7.238 -30.287 1.00 91.31 89 ALA A C 1
ATOM 675 O O . ALA A 1 89 ? 28.503 6.790 -29.185 1.00 91.31 89 ALA A O 1
ATOM 676 N N . LYS A 1 90 ? 28.648 8.536 -30.591 1.00 93.69 90 LYS A N 1
ATOM 677 C CA . LYS A 1 90 ? 28.102 9.519 -29.638 1.00 93.69 90 LYS A CA 1
ATOM 678 C C . LYS A 1 90 ? 26.633 9.240 -29.300 1.00 93.69 90 LYS A C 1
ATOM 680 O O . LYS A 1 90 ? 26.214 9.468 -28.167 1.00 93.69 90 LYS A O 1
ATOM 685 N N . LYS A 1 91 ? 25.827 8.774 -30.263 1.00 94.12 91 LYS A N 1
ATOM 686 C CA . LYS A 1 91 ? 24.425 8.381 -30.022 1.00 94.12 91 LYS A CA 1
ATOM 687 C C . LYS A 1 91 ? 24.353 7.191 -29.070 1.00 94.12 91 LYS A C 1
ATOM 689 O O . LYS A 1 91 ? 23.567 7.224 -28.126 1.00 94.12 91 LYS A O 1
ATOM 694 N N . LEU A 1 92 ? 25.193 6.186 -29.295 1.00 95.38 92 LEU A N 1
ATOM 695 C CA . LEU A 1 92 ? 25.281 4.985 -28.475 1.00 95.38 92 LEU A CA 1
ATOM 696 C C . LEU A 1 92 ? 25.666 5.324 -27.029 1.00 95.38 92 LEU A C 1
ATOM 698 O O . LEU A 1 92 ? 24.950 4.944 -26.106 1.00 95.38 92 LEU A O 1
ATOM 702 N N . GLU A 1 93 ? 26.715 6.121 -26.820 1.00 95.69 93 GLU A N 1
ATOM 703 C CA . GLU A 1 93 ? 27.138 6.567 -25.483 1.00 95.69 93 GLU A CA 1
ATOM 704 C C . GLU A 1 93 ? 26.038 7.358 -24.749 1.00 95.69 93 GLU A C 1
ATOM 706 O O . GLU A 1 93 ? 25.739 7.100 -23.576 1.00 95.69 93 GLU A O 1
ATOM 711 N N . LYS A 1 94 ? 25.372 8.288 -25.452 1.00 93.88 94 LYS A N 1
ATOM 712 C CA . LYS A 1 94 ? 24.247 9.057 -24.898 1.00 93.88 94 LYS A CA 1
ATOM 713 C C . LYS A 1 94 ? 23.088 8.151 -24.476 1.00 93.88 94 LYS A C 1
ATOM 715 O O . LYS A 1 94 ? 22.525 8.357 -23.401 1.00 93.88 94 LYS A O 1
ATOM 720 N N . LEU A 1 95 ? 22.733 7.150 -25.285 1.00 95.75 95 LEU A N 1
ATOM 721 C CA . LEU A 1 95 ? 21.661 6.208 -24.945 1.00 95.75 95 LEU A CA 1
ATOM 722 C C . LEU A 1 95 ? 22.042 5.296 -23.783 1.00 95.75 95 LEU A C 1
ATOM 724 O O . LEU A 1 95 ? 21.197 5.073 -22.920 1.00 95.75 95 LEU A O 1
ATOM 728 N N . LYS A 1 96 ? 23.292 4.821 -23.713 1.00 97.88 96 LYS A N 1
ATOM 729 C CA . LYS A 1 96 ? 23.780 4.053 -22.559 1.00 97.88 96 LYS A CA 1
ATOM 730 C C . LYS A 1 96 ? 23.627 4.857 -21.278 1.00 97.88 96 LYS A C 1
ATOM 732 O O . LYS A 1 96 ? 22.986 4.391 -20.344 1.00 97.88 96 LYS A O 1
ATOM 737 N N . THR A 1 97 ? 24.121 6.095 -21.279 1.00 96.81 97 THR A N 1
ATOM 738 C CA . THR A 1 97 ? 24.022 7.016 -20.136 1.00 96.81 97 THR A CA 1
ATOM 739 C C . THR A 1 97 ? 22.569 7.271 -19.732 1.00 96.81 97 THR A C 1
ATOM 741 O O . THR A 1 97 ? 22.233 7.295 -18.549 1.00 96.81 97 THR A O 1
ATOM 744 N N . PHE A 1 98 ? 21.681 7.454 -20.711 1.00 96.06 98 PHE A N 1
ATOM 745 C CA . PHE A 1 98 ? 20.255 7.624 -20.453 1.00 96.06 98 PHE A CA 1
ATOM 746 C C . PHE A 1 98 ? 19.628 6.365 -19.836 1.00 96.06 98 PHE A C 1
ATOM 748 O O . PHE A 1 98 ? 18.940 6.460 -18.819 1.00 96.06 98 PHE A O 1
ATOM 755 N N . GLY A 1 99 ? 19.876 5.197 -20.432 1.00 97.25 99 GLY A N 1
ATOM 756 C CA . GLY A 1 99 ? 19.332 3.915 -19.993 1.00 97.25 99 GLY A CA 1
ATOM 757 C C . GLY A 1 99 ? 19.780 3.549 -18.581 1.00 97.25 99 GLY A C 1
ATOM 758 O O . GLY A 1 99 ? 18.937 3.266 -17.731 1.00 97.25 99 GLY A O 1
ATOM 759 N N . THR A 1 100 ? 21.081 3.645 -18.293 1.00 98.12 100 THR A N 1
ATOM 760 C CA . THR A 1 100 ? 21.630 3.353 -16.959 1.00 98.12 100 THR A CA 1
ATOM 761 C C . THR A 1 100 ? 21.067 4.297 -15.901 1.00 98.12 100 THR A C 1
ATOM 763 O O . THR A 1 100 ? 20.588 3.835 -14.868 1.00 98.12 100 THR A O 1
ATOM 766 N N . LYS A 1 101 ? 20.990 5.604 -16.184 1.00 97.94 101 LYS A N 1
ATOM 767 C CA . LYS A 1 101 ? 20.368 6.581 -15.276 1.00 97.94 101 LYS A CA 1
ATOM 768 C C . LYS A 1 101 ? 18.883 6.288 -15.032 1.00 97.94 101 LYS A C 1
ATOM 770 O O . LYS A 1 101 ? 18.389 6.461 -13.918 1.00 97.94 101 LYS A O 1
ATOM 775 N N . ALA A 1 102 ? 18.149 5.859 -16.060 1.00 97.19 102 ALA A N 1
ATOM 776 C CA . ALA A 1 102 ? 16.738 5.500 -15.935 1.00 97.19 102 ALA A CA 1
ATOM 777 C C . ALA A 1 102 ? 16.521 4.243 -15.073 1.00 97.19 102 ALA A C 1
ATOM 779 O O . ALA A 1 102 ? 15.513 4.177 -14.358 1.00 97.19 102 ALA A O 1
ATOM 780 N N . VAL A 1 103 ? 17.447 3.280 -15.125 1.00 98.25 103 VAL A N 1
ATOM 781 C CA . VAL A 1 103 ? 17.482 2.114 -14.233 1.00 98.25 103 VAL A CA 1
ATOM 782 C C . VAL A 1 103 ? 17.839 2.529 -12.802 1.00 98.25 103 VAL A C 1
ATOM 784 O O . VAL A 1 103 ? 17.089 2.219 -11.878 1.00 98.25 103 VAL A O 1
ATOM 787 N N . ASP A 1 104 ? 18.899 3.316 -12.613 1.00 98.31 104 ASP A N 1
ATOM 788 C CA . ASP A 1 104 ? 19.358 3.762 -11.289 1.00 98.31 104 ASP A CA 1
ATOM 789 C C . ASP A 1 104 ? 18.275 4.532 -10.527 1.00 98.31 104 ASP A C 1
ATOM 791 O O . ASP A 1 104 ? 18.045 4.306 -9.338 1.00 98.31 104 ASP A O 1
ATOM 795 N N . ASN A 1 105 ? 17.536 5.401 -11.221 1.00 97.62 105 ASN A N 1
ATOM 796 C CA . ASN A 1 105 ? 16.406 6.121 -10.634 1.00 97.62 105 ASN A CA 1
ATOM 797 C C . ASN A 1 105 ? 15.295 5.181 -10.137 1.00 97.62 105 ASN A C 1
ATOM 799 O O . ASN A 1 105 ? 14.662 5.460 -9.116 1.00 97.62 105 ASN A O 1
ATOM 803 N N . ARG A 1 106 ? 15.047 4.071 -10.841 1.00 98.06 106 ARG A N 1
ATOM 804 C CA . ARG A 1 106 ? 14.056 3.066 -10.434 1.00 98.06 106 ARG A CA 1
ATOM 805 C C . ARG A 1 106 ? 14.549 2.257 -9.243 1.00 98.06 106 ARG A C 1
ATOM 807 O O . ARG A 1 106 ? 13.802 2.126 -8.279 1.00 98.06 106 ARG A O 1
ATOM 814 N N . ILE A 1 107 ? 15.798 1.791 -9.266 1.00 98.31 107 ILE A N 1
ATOM 815 C CA . ILE A 1 107 ? 16.418 1.078 -8.137 1.00 98.31 107 ILE A CA 1
ATOM 816 C C . ILE A 1 107 ? 16.410 1.958 -6.881 1.00 98.31 107 ILE A C 1
ATOM 818 O O . ILE A 1 107 ? 16.018 1.508 -5.805 1.00 98.31 107 ILE A O 1
ATOM 822 N N . LYS A 1 108 ? 16.756 3.244 -7.011 1.00 98.06 108 LYS A N 1
ATOM 823 C CA . LYS A 1 108 ? 16.677 4.215 -5.911 1.00 98.06 108 LYS A CA 1
ATOM 824 C C . LYS A 1 108 ? 15.265 4.314 -5.330 1.00 98.06 108 LYS A C 1
ATOM 826 O O . LYS A 1 108 ? 15.105 4.318 -4.110 1.00 98.06 108 LYS A O 1
ATOM 831 N N . GLU A 1 109 ? 14.242 4.386 -6.180 1.00 97.69 109 GLU A N 1
ATOM 832 C CA . GLU A 1 109 ? 12.849 4.422 -5.728 1.00 97.69 109 GLU A CA 1
ATOM 833 C C . GLU A 1 109 ? 12.446 3.125 -5.011 1.00 97.69 109 GLU A C 1
ATOM 835 O O . GLU A 1 109 ? 11.819 3.176 -3.955 1.00 97.69 109 GLU A O 1
ATOM 840 N N . LEU A 1 110 ? 12.835 1.967 -5.546 1.00 97.62 110 LEU A N 1
ATOM 841 C CA . LEU A 1 110 ? 12.571 0.663 -4.937 1.00 97.62 110 LEU A CA 1
ATOM 842 C C . LEU A 1 110 ? 13.232 0.536 -3.554 1.00 97.62 110 LEU A C 1
ATOM 844 O O . LEU A 1 110 ? 12.574 0.138 -2.592 1.00 97.62 110 LEU A O 1
ATOM 848 N N . ASN A 1 111 ? 14.481 0.981 -3.409 1.00 98.38 111 ASN A N 1
ATOM 849 C CA . ASN A 1 111 ? 15.171 1.036 -2.116 1.00 98.38 111 ASN A CA 1
ATOM 850 C C . ASN A 1 111 ? 14.498 1.999 -1.124 1.00 98.38 111 ASN A C 1
ATOM 852 O O . ASN A 1 111 ? 14.383 1.699 0.067 1.00 98.38 111 ASN A O 1
ATOM 856 N N . ASN A 1 112 ? 13.982 3.137 -1.597 1.00 97.25 112 ASN A N 1
ATOM 857 C CA . ASN A 1 112 ? 13.180 4.029 -0.760 1.00 97.25 112 ASN A CA 1
ATOM 858 C C . ASN A 1 112 ? 11.895 3.338 -0.261 1.00 97.25 112 ASN A C 1
ATOM 860 O O . ASN A 1 112 ? 11.520 3.490 0.903 1.00 97.25 112 ASN A O 1
ATOM 864 N N . ILE A 1 113 ? 11.234 2.539 -1.105 1.00 97.00 113 ILE A N 1
ATOM 865 C CA . ILE A 1 113 ? 10.060 1.751 -0.701 1.00 97.00 113 ILE A CA 1
ATOM 866 C C . ILE A 1 113 ? 10.446 0.689 0.341 1.00 97.00 113 ILE A C 1
ATOM 868 O O . ILE A 1 113 ? 9.739 0.567 1.342 1.00 97.00 113 ILE A O 1
ATOM 872 N N . ILE A 1 114 ? 11.579 -0.011 0.182 1.00 97.88 114 ILE A N 1
ATOM 873 C CA . ILE A 1 114 ? 12.108 -0.935 1.206 1.00 97.88 114 ILE A CA 1
ATOM 874 C C . ILE A 1 114 ? 12.275 -0.212 2.549 1.00 97.88 114 ILE A C 1
ATOM 876 O O . ILE A 1 114 ? 11.762 -0.680 3.566 1.00 97.88 114 ILE A O 1
ATOM 880 N N . SER A 1 115 ? 12.895 0.974 2.558 1.00 97.69 115 SER A N 1
ATOM 881 C CA . SER A 1 115 ? 13.063 1.758 3.791 1.00 97.69 115 SER A CA 1
ATOM 882 C C . SER A 1 115 ? 11.718 2.109 4.446 1.00 97.69 115 SER A C 1
ATOM 884 O O . SER A 1 115 ? 11.581 2.073 5.672 1.00 97.69 115 SER A O 1
ATOM 886 N N . GLN A 1 116 ? 10.693 2.426 3.648 1.00 96.12 116 GLN A N 1
ATOM 887 C CA . GLN A 1 116 ? 9.345 2.691 4.158 1.00 96.12 116 GLN A CA 1
ATOM 888 C C . GLN A 1 116 ? 8.674 1.437 4.737 1.00 96.12 116 GLN A C 1
ATOM 890 O O . GLN A 1 116 ? 7.996 1.541 5.763 1.00 96.12 116 GLN A O 1
ATOM 895 N N . ILE A 1 117 ? 8.862 0.270 4.112 1.00 96.44 117 ILE A N 1
ATOM 896 C CA . ILE A 1 117 ? 8.372 -1.028 4.606 1.00 96.44 117 ILE A CA 1
ATOM 897 C C . ILE A 1 117 ? 8.981 -1.334 5.977 1.00 96.44 117 ILE A C 1
ATOM 899 O O . ILE A 1 117 ? 8.261 -1.676 6.918 1.00 96.44 117 ILE A O 1
ATOM 903 N N . GLU A 1 118 ? 10.291 -1.149 6.125 1.00 96.12 118 GLU A N 1
ATOM 904 C CA . GLU A 1 118 ? 11.011 -1.431 7.370 1.00 96.12 118 GLU A CA 1
ATOM 905 C C . GLU A 1 118 ? 10.549 -0.530 8.518 1.00 96.12 118 GLU A C 1
ATOM 907 O O . GLU A 1 118 ? 10.205 -1.025 9.598 1.00 96.12 118 GLU A O 1
ATOM 912 N N . LYS A 1 119 ? 10.439 0.778 8.251 1.00 95.88 119 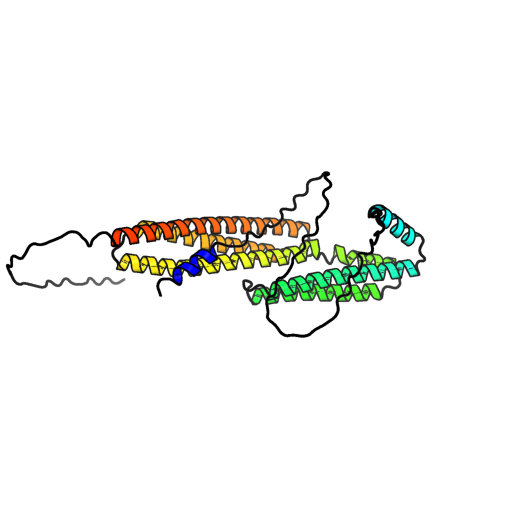LYS A N 1
ATOM 913 C CA . LYS A 1 119 ? 9.975 1.793 9.213 1.00 95.88 119 LYS A CA 1
ATOM 914 C C . LYS A 1 119 ? 8.508 1.625 9.615 1.00 95.88 119 LYS A C 1
ATOM 916 O O . LYS A 1 119 ? 8.090 2.161 10.644 1.00 95.88 119 LYS A O 1
ATOM 921 N N . ASN A 1 120 ? 7.699 0.909 8.833 1.00 94.31 120 ASN A N 1
ATOM 922 C CA . ASN A 1 120 ? 6.284 0.730 9.136 1.00 94.31 120 ASN A CA 1
ATOM 923 C C . ASN A 1 120 ? 6.091 -0.251 10.304 1.00 94.31 120 ASN A C 1
ATOM 925 O O . ASN A 1 120 ? 6.238 -1.461 10.158 1.00 94.31 120 ASN A O 1
ATOM 929 N N . LYS A 1 121 ? 5.728 0.268 11.479 1.00 95.38 121 LYS A N 1
ATOM 930 C CA . LYS A 1 121 ? 5.483 -0.537 12.689 1.00 95.38 121 LYS A CA 1
ATOM 931 C C . LYS A 1 121 ? 4.157 -1.309 12.669 1.00 95.38 121 LYS A C 1
ATOM 933 O O . LYS A 1 121 ? 3.964 -2.172 13.512 1.00 95.38 121 LYS A O 1
ATOM 938 N N . MET A 1 122 ? 3.245 -0.975 11.756 1.00 94.12 122 MET A N 1
ATOM 939 C CA . MET A 1 122 ? 1.910 -1.586 11.668 1.00 94.12 122 MET A CA 1
ATOM 940 C C . MET A 1 122 ? 1.852 -2.741 10.661 1.00 94.12 122 MET A C 1
ATOM 942 O O . MET A 1 122 ? 0.825 -3.400 10.546 1.00 94.12 122 MET A O 1
ATOM 946 N N . LEU A 1 123 ? 2.924 -2.950 9.895 1.00 93.56 123 LEU A N 1
ATOM 947 C CA . LEU A 1 123 ? 3.019 -4.027 8.919 1.00 93.56 123 LEU A CA 1
ATOM 948 C C . LEU A 1 123 ? 3.529 -5.302 9.605 1.00 93.56 123 LEU A C 1
ATOM 950 O O . LEU A 1 123 ? 4.508 -5.247 10.353 1.00 93.56 123 LEU A O 1
ATOM 954 N N . GLU A 1 124 ? 2.868 -6.430 9.344 1.00 91.69 124 GLU A N 1
ATOM 955 C CA . GLU A 1 124 ? 3.225 -7.735 9.910 1.00 91.69 124 GLU A CA 1
ATOM 956 C C . GLU A 1 124 ? 4.602 -8.185 9.388 1.00 91.69 124 GLU A C 1
ATOM 958 O O . GLU A 1 124 ? 4.999 -7.847 8.271 1.00 91.69 124 GLU A O 1
ATOM 963 N N . SER A 1 125 ? 5.358 -8.939 10.193 1.00 94.62 125 SER A N 1
ATOM 964 C CA . SER A 1 125 ? 6.714 -9.384 9.830 1.00 94.62 125 SER A CA 1
ATOM 965 C C . SER A 1 125 ? 6.728 -10.215 8.546 1.00 94.62 125 SER A C 1
ATOM 967 O O . SER A 1 125 ? 7.581 -9.991 7.691 1.00 94.62 125 SER A O 1
ATOM 969 N N . ALA A 1 126 ? 5.753 -11.112 8.382 1.00 92.44 126 ALA A N 1
ATOM 970 C CA . ALA A 1 126 ? 5.595 -11.920 7.177 1.00 92.44 126 ALA A CA 1
ATOM 971 C C . ALA A 1 126 ? 5.388 -11.049 5.926 1.00 92.44 126 ALA A C 1
ATOM 973 O O . ALA A 1 126 ? 6.087 -11.234 4.933 1.00 92.44 126 ALA A O 1
ATOM 974 N N . ASP A 1 127 ? 4.510 -10.039 5.997 1.00 91.56 127 ASP A N 1
ATOM 975 C CA . ASP A 1 127 ? 4.311 -9.110 4.880 1.00 91.56 127 ASP A CA 1
ATOM 976 C C . ASP A 1 127 ? 5.571 -8.293 4.590 1.00 91.56 127 ASP A C 1
ATOM 978 O O . ASP A 1 127 ? 5.899 -8.067 3.431 1.00 91.56 127 ASP A O 1
ATOM 982 N N . LYS A 1 128 ? 6.291 -7.823 5.621 1.00 95.75 128 LYS A N 1
ATOM 983 C CA . LYS A 1 128 ? 7.548 -7.084 5.416 1.00 95.75 128 LYS A CA 1
ATOM 984 C C . LYS A 1 128 ? 8.530 -7.903 4.593 1.00 95.75 128 LYS A C 1
ATOM 986 O O . LYS A 1 128 ? 9.121 -7.367 3.659 1.00 95.75 128 LYS A O 1
ATOM 991 N N . THR A 1 129 ? 8.693 -9.173 4.948 1.00 96.44 129 THR A N 1
ATOM 992 C CA . THR A 1 129 ? 9.574 -10.095 4.234 1.00 96.44 129 THR A CA 1
ATOM 993 C C . THR A 1 129 ? 9.097 -10.297 2.801 1.00 96.44 129 THR A C 1
ATOM 995 O O . THR A 1 129 ? 9.876 -10.066 1.885 1.00 96.44 129 THR A O 1
ATOM 998 N N . GLU A 1 130 ? 7.818 -10.623 2.597 1.00 93.62 130 GLU A N 1
ATOM 999 C CA . GLU A 1 130 ? 7.232 -10.839 1.266 1.00 93.62 130 GLU A CA 1
ATOM 1000 C C . GLU A 1 130 ? 7.436 -9.626 0.343 1.00 93.62 130 GLU A C 1
ATOM 1002 O O . GLU A 1 130 ? 8.005 -9.752 -0.741 1.00 93.62 130 GLU A O 1
ATOM 1007 N N . LEU A 1 131 ? 7.062 -8.423 0.796 1.00 94.94 131 LEU A N 1
ATOM 1008 C CA . LEU A 1 131 ? 7.187 -7.206 -0.010 1.00 94.94 131 LEU A CA 1
ATOM 1009 C C . LEU A 1 131 ? 8.651 -6.855 -0.304 1.00 94.94 131 LEU A C 1
ATOM 1011 O O . LEU A 1 131 ? 8.961 -6.407 -1.408 1.00 94.94 131 LEU A O 1
ATOM 1015 N N . LYS A 1 132 ? 9.559 -7.057 0.662 1.00 96.81 132 LYS A N 1
ATOM 1016 C CA . LYS A 1 132 ? 10.999 -6.854 0.444 1.00 96.81 132 LYS A CA 1
ATOM 1017 C C . LYS A 1 132 ? 11.542 -7.831 -0.588 1.00 96.81 132 LYS A C 1
ATOM 1019 O O . LYS A 1 132 ? 12.251 -7.396 -1.488 1.00 96.81 132 LYS A O 1
ATOM 1024 N N . THR A 1 133 ? 11.192 -9.110 -0.483 1.00 96.12 133 THR A N 1
ATOM 1025 C CA . THR A 1 133 ? 11.614 -10.141 -1.433 1.00 96.12 133 THR A CA 1
ATOM 1026 C C . THR A 1 133 ? 11.139 -9.819 -2.847 1.00 96.12 133 THR A C 1
ATOM 1028 O O . THR A 1 133 ? 11.933 -9.895 -3.782 1.00 96.12 133 THR A O 1
ATOM 1031 N N . ASP A 1 134 ? 9.886 -9.399 -3.017 1.00 93.00 134 ASP A N 1
ATOM 1032 C CA . ASP A 1 134 ? 9.362 -9.003 -4.328 1.00 93.00 134 ASP A CA 1
ATOM 1033 C C . ASP A 1 134 ? 10.103 -7.791 -4.909 1.00 93.00 134 ASP A C 1
ATOM 1035 O O . ASP A 1 134 ? 10.466 -7.788 -6.085 1.00 93.00 134 ASP A O 1
ATOM 1039 N N . ILE A 1 135 ? 10.382 -6.773 -4.087 1.00 96.25 135 ILE A N 1
ATOM 1040 C CA . ILE A 1 135 ? 11.137 -5.594 -4.532 1.00 96.25 135 ILE A CA 1
ATOM 1041 C C . ILE A 1 135 ? 12.589 -5.955 -4.875 1.00 96.25 135 ILE A C 1
ATOM 1043 O O . ILE A 1 135 ? 13.120 -5.453 -5.862 1.00 96.25 135 ILE A O 1
ATOM 1047 N N . GLN A 1 136 ? 13.235 -6.823 -4.095 1.00 97.56 136 GLN A N 1
ATOM 1048 C CA . GLN A 1 136 ? 14.610 -7.261 -4.346 1.00 97.56 136 GLN A CA 1
ATOM 1049 C C . GLN A 1 136 ? 14.734 -8.058 -5.647 1.00 97.56 136 GLN A C 1
ATOM 1051 O O . GLN A 1 136 ? 15.701 -7.859 -6.378 1.00 97.56 136 GLN A O 1
ATOM 1056 N N . LYS A 1 137 ? 13.745 -8.900 -5.976 1.00 95.69 137 LYS A N 1
ATOM 1057 C CA . LYS A 1 137 ? 13.688 -9.575 -7.283 1.00 95.69 137 LYS A CA 1
ATOM 1058 C C . LYS A 1 137 ? 13.659 -8.562 -8.425 1.00 95.69 137 LYS A C 1
ATOM 1060 O O . LYS A 1 137 ? 14.423 -8.691 -9.373 1.00 95.69 137 LYS A O 1
ATOM 1065 N N . GLU A 1 138 ? 12.826 -7.531 -8.312 1.00 96.19 138 GLU A N 1
ATOM 1066 C CA . GLU A 1 138 ? 12.738 -6.484 -9.331 1.00 96.19 138 GLU A CA 1
ATOM 1067 C C . GLU A 1 138 ? 14.048 -5.682 -9.451 1.00 96.19 138 GLU A C 1
ATOM 1069 O O . GLU A 1 138 ? 14.505 -5.421 -10.563 1.00 96.19 138 GLU A O 1
ATOM 1074 N N . ILE A 1 139 ? 14.697 -5.347 -8.325 1.00 97.75 139 ILE A N 1
ATOM 1075 C CA . ILE A 1 139 ? 16.026 -4.709 -8.319 1.00 97.75 139 ILE A CA 1
ATOM 1076 C C . ILE A 1 139 ? 17.040 -5.575 -9.075 1.00 97.75 139 ILE A C 1
ATOM 1078 O O . ILE A 1 139 ? 17.695 -5.059 -9.974 1.00 97.75 139 ILE A O 1
ATOM 1082 N N . ALA A 1 140 ? 17.111 -6.878 -8.790 1.00 98.06 140 ALA A N 1
ATOM 1083 C CA . ALA A 1 140 ? 18.043 -7.782 -9.464 1.00 98.06 140 ALA A CA 1
ATOM 1084 C C . ALA A 1 140 ? 17.801 -7.841 -10.985 1.00 98.06 140 ALA A C 1
ATOM 1086 O O . ALA A 1 140 ? 18.747 -7.799 -11.769 1.00 98.06 140 ALA A O 1
ATOM 1087 N N . THR A 1 141 ? 16.537 -7.871 -11.430 1.00 97.06 141 THR A N 1
ATOM 1088 C CA . THR A 1 141 ? 16.226 -7.836 -12.874 1.00 97.06 141 THR A CA 1
ATOM 1089 C C . THR A 1 141 ? 16.620 -6.513 -13.537 1.00 97.06 141 THR A C 1
ATOM 1091 O O . THR A 1 141 ? 17.072 -6.502 -14.680 1.00 97.06 141 THR A O 1
ATOM 1094 N N . LEU A 1 142 ? 16.494 -5.395 -12.816 1.00 97.88 142 LEU A N 1
ATOM 1095 C CA . LEU A 1 142 ? 16.920 -4.081 -13.288 1.00 97.88 142 LEU A CA 1
ATOM 1096 C C . LEU A 1 142 ? 18.449 -3.967 -13.355 1.00 97.88 142 LEU A C 1
ATOM 1098 O O . LEU A 1 142 ? 18.963 -3.371 -14.299 1.00 97.88 142 LEU A O 1
ATOM 1102 N N . GLU A 1 143 ? 19.175 -4.538 -12.394 1.00 98.44 143 GLU A N 1
ATOM 1103 C CA . GLU A 1 143 ? 20.642 -4.598 -12.406 1.00 98.44 143 GLU A CA 1
ATOM 1104 C C . GLU A 1 143 ? 21.156 -5.407 -13.602 1.00 98.44 143 GLU A C 1
ATOM 1106 O O . GLU A 1 143 ? 21.995 -4.905 -14.348 1.00 98.44 143 GLU A O 1
ATOM 1111 N N . ALA A 1 144 ? 20.568 -6.574 -13.881 1.00 98.31 144 ALA A N 1
ATOM 1112 C CA . ALA A 1 144 ? 20.889 -7.348 -15.082 1.00 98.31 144 ALA A CA 1
ATOM 1113 C C . ALA A 1 144 ? 20.620 -6.549 -16.376 1.00 98.31 144 ALA A C 1
ATOM 1115 O O . ALA A 1 144 ? 21.472 -6.467 -17.260 1.00 98.31 144 ALA A O 1
ATOM 1116 N N . LEU A 1 145 ? 19.473 -5.860 -16.467 1.00 98.38 145 LEU A N 1
ATOM 1117 C CA . LEU A 1 145 ? 19.166 -4.998 -17.615 1.00 98.38 145 LEU A CA 1
ATOM 1118 C C . LEU A 1 145 ? 20.167 -3.837 -17.758 1.00 98.38 145 LEU A C 1
ATOM 1120 O O . LEU A 1 145 ? 20.490 -3.426 -18.875 1.00 98.38 145 LEU A O 1
ATOM 1124 N N . LYS A 1 146 ? 20.674 -3.294 -16.645 1.00 98.50 146 LYS A N 1
ATOM 1125 C CA . LYS A 1 146 ? 21.719 -2.261 -16.656 1.00 98.50 146 LYS A CA 1
ATOM 1126 C C . LYS A 1 146 ? 23.006 -2.794 -17.283 1.00 98.50 146 LYS A C 1
ATOM 1128 O O . LYS A 1 146 ? 23.588 -2.097 -18.114 1.00 98.50 146 LYS A O 1
ATOM 1133 N N . GLU A 1 147 ? 23.420 -4.005 -16.922 1.00 98.50 147 GLU A N 1
ATOM 1134 C CA . GLU A 1 147 ? 24.604 -4.662 -17.487 1.00 98.50 147 GLU A CA 1
ATOM 1135 C C . GLU A 1 147 ? 24.452 -4.891 -18.998 1.00 98.50 147 GLU A C 1
ATOM 1137 O O . GLU A 1 147 ? 25.344 -4.513 -19.770 1.00 98.50 147 GLU A O 1
ATOM 1142 N N . GLU A 1 148 ? 23.291 -5.388 -19.443 1.00 98.31 148 GLU A N 1
ATOM 1143 C CA . GLU A 1 148 ? 22.962 -5.541 -20.868 1.00 98.31 148 GLU A CA 1
ATOM 1144 C C . GLU A 1 148 ? 23.056 -4.198 -21.616 1.00 98.31 148 GLU A C 1
ATOM 1146 O O . GLU A 1 148 ? 23.689 -4.106 -22.670 1.00 98.31 148 GLU A O 1
ATOM 1151 N N . ILE A 1 149 ? 22.495 -3.121 -21.048 1.00 98.12 149 ILE A N 1
ATOM 1152 C CA . ILE A 1 149 ? 22.558 -1.764 -21.620 1.00 98.12 149 ILE A CA 1
ATOM 1153 C C . ILE A 1 149 ? 24.007 -1.284 -21.744 1.00 98.12 149 ILE A C 1
ATOM 1155 O O . ILE A 1 149 ? 24.387 -0.727 -22.777 1.00 98.12 149 ILE A O 1
ATOM 1159 N N . THR A 1 150 ? 24.830 -1.481 -20.711 1.00 97.94 150 THR A N 1
ATOM 1160 C CA . THR A 1 150 ? 26.239 -1.058 -20.743 1.00 97.94 150 THR A CA 1
ATOM 1161 C C . THR A 1 150 ? 27.065 -1.841 -21.759 1.00 97.94 150 THR A C 1
ATOM 1163 O O . THR A 1 150 ? 27.959 -1.264 -22.384 1.00 97.94 150 THR A O 1
ATOM 1166 N N . SER A 1 151 ? 26.719 -3.109 -21.983 1.00 98.00 151 SER A N 1
ATOM 1167 C CA . SER A 1 151 ? 27.448 -4.020 -22.869 1.00 98.00 151 SER A CA 1
ATOM 1168 C C . SER A 1 151 ? 27.013 -3.923 -24.333 1.00 98.00 151 SER A C 1
ATOM 1170 O O . SER A 1 151 ? 27.787 -4.281 -25.214 1.00 98.00 151 SER A O 1
ATOM 1172 N N . ALA A 1 152 ? 25.819 -3.390 -24.621 1.00 97.88 152 ALA A N 1
ATOM 1173 C CA . ALA A 1 152 ? 25.299 -3.269 -25.984 1.00 97.88 152 ALA A CA 1
ATOM 1174 C C . ALA A 1 152 ? 26.253 -2.490 -26.914 1.00 97.88 152 ALA A C 1
ATOM 1176 O O . ALA A 1 152 ? 26.695 -1.383 -26.594 1.00 97.88 152 ALA A O 1
ATOM 1177 N N . THR A 1 153 ? 26.571 -3.052 -28.078 1.00 97.56 153 THR A N 1
ATOM 1178 C CA . THR A 1 153 ? 27.486 -2.451 -29.068 1.00 97.56 153 THR A CA 1
ATOM 1179 C C . THR A 1 153 ? 26.761 -1.859 -30.271 1.00 97.56 153 THR A C 1
ATOM 1181 O O . THR A 1 153 ? 27.367 -1.107 -31.032 1.00 97.56 153 THR A O 1
ATOM 1184 N N . ASP A 1 154 ? 25.464 -2.128 -30.409 1.00 96.69 154 ASP A N 1
ATOM 1185 C CA . ASP A 1 154 ? 24.631 -1.637 -31.496 1.00 96.69 154 ASP A CA 1
ATOM 1186 C C . ASP A 1 154 ? 23.429 -0.822 -30.982 1.00 96.69 154 ASP A C 1
ATOM 1188 O O . ASP A 1 154 ? 22.955 -0.952 -29.847 1.00 96.69 154 ASP A O 1
ATOM 1192 N N . LEU A 1 155 ? 22.948 0.078 -31.837 1.00 96.00 155 LEU A N 1
ATOM 1193 C CA . LEU A 1 155 ? 21.922 1.051 -31.476 1.00 96.00 155 LEU A CA 1
ATOM 1194 C C . LEU A 1 155 ? 20.518 0.410 -31.407 1.00 96.00 155 LEU A C 1
ATOM 1196 O O . LEU A 1 155 ? 19.668 0.849 -30.630 1.00 96.00 155 LEU A O 1
ATOM 1200 N N . GLU A 1 156 ? 20.249 -0.614 -32.212 1.00 96.69 156 GLU A N 1
ATOM 1201 C CA . GLU A 1 156 ? 18.940 -1.267 -32.288 1.00 96.69 156 GLU A CA 1
ATOM 1202 C C . GLU A 1 156 ? 18.637 -2.076 -31.020 1.00 96.69 156 GLU A C 1
ATOM 1204 O O . GLU A 1 156 ? 17.601 -1.864 -30.376 1.00 96.69 156 GLU A O 1
ATOM 1209 N N . THR A 1 157 ? 19.586 -2.907 -30.594 1.00 97.62 157 THR A N 1
ATOM 1210 C CA . THR A 1 157 ? 19.561 -3.634 -29.324 1.00 97.62 157 THR A CA 1
ATOM 1211 C C . THR A 1 157 ? 19.425 -2.660 -28.166 1.00 97.62 157 THR A C 1
ATOM 1213 O O . THR A 1 157 ? 18.529 -2.813 -27.336 1.00 97.62 157 THR A O 1
ATOM 1216 N N . LEU A 1 158 ? 20.234 -1.596 -28.132 1.00 97.94 158 LEU A N 1
ATOM 1217 C CA . LEU A 1 158 ? 20.197 -0.615 -27.047 1.00 97.94 158 LEU A CA 1
ATOM 1218 C C . LEU A 1 158 ? 18.827 0.073 -26.918 1.00 97.94 158 LEU A C 1
ATOM 1220 O O . LEU A 1 158 ? 18.318 0.235 -25.808 1.00 97.94 158 LEU A O 1
ATOM 1224 N N . ARG A 1 159 ? 18.181 0.436 -28.035 1.00 97.62 159 ARG A N 1
ATOM 1225 C CA . ARG A 1 159 ? 16.805 0.973 -28.018 1.00 97.62 159 ARG A CA 1
ATOM 1226 C C . ARG A 1 159 ? 15.810 -0.043 -27.463 1.00 97.62 159 ARG A C 1
ATOM 1228 O O . ARG A 1 159 ? 14.942 0.330 -26.671 1.00 97.62 159 ARG A O 1
ATOM 1235 N N . THR A 1 160 ? 15.934 -1.306 -27.862 1.00 98.12 160 THR A N 1
ATOM 1236 C CA . THR A 1 160 ? 15.068 -2.391 -27.388 1.00 98.12 160 THR A CA 1
ATOM 1237 C C . THR A 1 160 ? 15.222 -2.603 -25.882 1.00 98.12 160 THR A C 1
ATOM 1239 O O . THR A 1 160 ? 14.220 -2.631 -25.170 1.00 98.12 160 THR A O 1
ATOM 1242 N N . LEU A 1 161 ? 16.453 -2.642 -25.369 1.00 98.25 161 LEU A N 1
ATOM 1243 C CA . LEU A 1 161 ? 16.736 -2.753 -23.935 1.00 98.25 161 LEU A CA 1
ATOM 1244 C C . LEU A 1 161 ? 16.170 -1.568 -23.144 1.00 98.25 161 LEU A C 1
ATOM 1246 O O . LEU A 1 161 ? 15.482 -1.756 -22.143 1.00 98.25 161 LEU A O 1
ATOM 1250 N N . ILE A 1 162 ? 16.367 -0.338 -23.628 1.00 98.00 162 ILE A N 1
ATOM 1251 C CA . ILE A 1 162 ? 15.800 0.858 -22.988 1.00 98.00 162 ILE A CA 1
ATOM 1252 C C . ILE A 1 162 ? 14.265 0.797 -22.964 1.00 98.00 162 ILE A C 1
ATOM 1254 O O . ILE A 1 162 ? 13.646 1.211 -21.984 1.00 98.00 162 ILE A O 1
ATOM 1258 N N . LYS A 1 163 ? 13.623 0.244 -24.001 1.00 97.81 163 LYS A N 1
ATOM 1259 C CA . LYS A 1 163 ? 12.166 0.049 -24.030 1.00 97.81 163 LYS A CA 1
ATOM 1260 C C . LYS A 1 163 ? 11.692 -0.935 -22.951 1.00 97.81 163 LYS A C 1
ATOM 1262 O O . LYS A 1 163 ? 10.645 -0.679 -22.343 1.00 97.81 163 LYS A O 1
ATOM 1267 N N . LYS A 1 164 ? 12.451 -2.000 -22.653 1.00 97.50 164 LYS A N 1
ATOM 1268 C CA . LYS A 1 164 ? 12.129 -2.960 -21.572 1.00 97.50 164 LYS A CA 1
ATOM 1269 C C . LYS A 1 164 ? 12.004 -2.280 -20.206 1.00 97.50 164 LYS A C 1
ATOM 1271 O O . LYS A 1 164 ? 11.105 -2.609 -19.437 1.00 97.50 164 LYS A O 1
ATOM 1276 N N . ILE A 1 165 ? 12.787 -1.224 -19.952 1.00 97.25 165 ILE A N 1
ATOM 1277 C CA . ILE A 1 165 ? 12.713 -0.414 -18.718 1.00 97.25 165 ILE A CA 1
ATOM 1278 C C . ILE A 1 165 ? 11.287 0.142 -18.457 1.00 97.25 165 ILE A C 1
ATOM 1280 O O . ILE A 1 165 ? 10.913 0.426 -17.317 1.00 97.25 165 ILE A O 1
ATOM 1284 N N . TYR A 1 166 ? 10.479 0.352 -19.501 1.00 95.44 166 TYR A N 1
ATOM 1285 C CA . TYR A 1 166 ? 9.120 0.906 -19.393 1.00 95.44 166 TYR A CA 1
ATOM 1286 C C . TYR A 1 166 ? 8.021 -0.119 -19.674 1.00 95.44 166 TYR A C 1
ATOM 1288 O O . TYR A 1 166 ? 6.903 0.037 -19.184 1.00 95.44 166 TYR A O 1
ATOM 1296 N N . THR A 1 167 ? 8.323 -1.133 -20.483 1.00 93.69 167 THR A N 1
ATOM 1297 C CA . THR A 1 167 ? 7.351 -2.140 -20.921 1.00 93.69 167 THR A CA 1
ATOM 1298 C C . THR A 1 167 ? 7.327 -3.356 -20.011 1.00 93.69 167 THR A C 1
ATOM 1300 O O . THR A 1 167 ? 6.236 -3.807 -19.684 1.00 93.69 167 THR A O 1
ATOM 1303 N N . ASP A 1 168 ? 8.478 -3.801 -19.520 1.00 94.19 168 ASP A N 1
ATOM 1304 C CA . ASP A 1 168 ? 8.581 -4.978 -18.658 1.00 94.19 168 ASP A CA 1
ATOM 1305 C C . ASP A 1 168 ? 8.685 -4.543 -17.18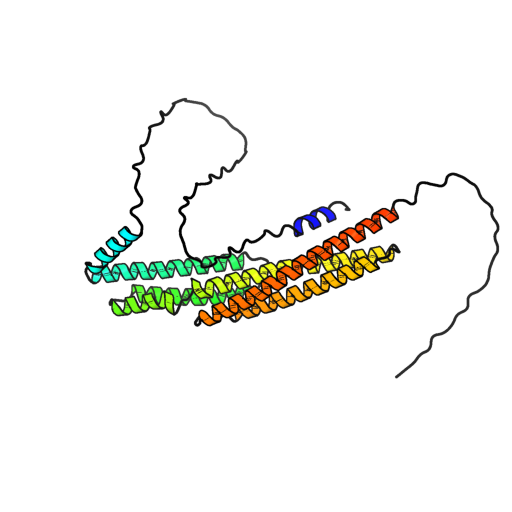7 1.00 94.19 168 ASP A C 1
ATOM 1307 O O . ASP A 1 168 ? 7.953 -5.033 -16.328 1.00 94.19 168 ASP A O 1
ATOM 1311 N N . HIS A 1 169 ? 9.473 -3.498 -16.913 1.00 94.81 169 HIS A N 1
ATOM 1312 C CA . HIS A 1 169 ? 9.714 -2.975 -15.562 1.00 94.81 169 HIS A CA 1
ATOM 1313 C C . HIS A 1 169 ? 8.790 -1.802 -15.209 1.00 94.81 169 HIS A C 1
ATOM 1315 O O . HIS A 1 169 ? 9.194 -0.635 -15.101 1.00 94.81 169 HIS A O 1
ATOM 1321 N N . LYS A 1 170 ? 7.500 -2.094 -15.015 1.00 95.19 170 LYS A N 1
ATOM 1322 C CA . LYS A 1 170 ? 6.440 -1.090 -14.778 1.00 95.19 170 LYS A CA 1
ATOM 1323 C C . LYS A 1 170 ? 6.426 -0.541 -13.343 1.00 95.19 170 LYS A C 1
ATOM 1325 O O . LYS A 1 170 ? 5.377 -0.460 -12.698 1.00 95.19 170 LYS A O 1
ATOM 1330 N N . ILE A 1 171 ? 7.589 -0.107 -12.851 1.00 96.06 171 ILE A N 1
ATOM 1331 C CA . ILE A 1 171 ? 7.808 0.318 -11.461 1.00 96.06 171 ILE A CA 1
ATOM 1332 C C . ILE A 1 171 ? 6.831 1.410 -11.035 1.00 96.06 171 ILE A C 1
ATOM 1334 O O . ILE A 1 171 ? 6.138 1.272 -10.031 1.00 96.06 171 ILE A O 1
ATOM 1338 N N . TYR A 1 172 ? 6.739 2.491 -11.808 1.00 95.38 172 TYR A N 1
ATOM 1339 C CA . TYR A 1 172 ? 5.915 3.643 -11.438 1.00 95.38 172 TYR A CA 1
ATOM 1340 C C . TYR A 1 172 ? 4.419 3.418 -11.671 1.00 95.38 172 TYR A C 1
ATOM 1342 O O . TYR A 1 172 ? 3.601 3.967 -10.936 1.00 95.38 172 TYR A O 1
ATOM 1350 N N . ALA A 1 173 ? 4.058 2.601 -12.662 1.00 95.38 173 ALA A N 1
ATOM 1351 C CA . ALA A 1 173 ? 2.662 2.349 -13.003 1.00 95.38 173 ALA A CA 1
ATOM 1352 C C . ALA A 1 173 ? 2.012 1.303 -12.084 1.00 95.38 173 ALA A C 1
ATOM 1354 O O . ALA A 1 173 ? 0.829 1.432 -11.767 1.00 95.38 173 ALA A O 1
ATOM 1355 N N . VAL A 1 174 ? 2.771 0.290 -11.646 1.00 96.25 174 VAL A N 1
ATOM 1356 C CA . VAL A 1 174 ? 2.217 -0.862 -10.921 1.00 96.25 174 VAL A CA 1
ATOM 1357 C C . VAL A 1 174 ? 2.918 -1.120 -9.593 1.00 96.25 174 VAL A C 1
ATOM 1359 O O . VAL A 1 174 ? 2.259 -1.060 -8.555 1.00 96.25 174 VAL A O 1
ATOM 1362 N N . VAL A 1 175 ? 4.233 -1.370 -9.595 1.00 96.12 175 VAL A N 1
ATOM 1363 C CA . VAL A 1 175 ? 4.954 -1.837 -8.393 1.00 96.12 175 VAL A CA 1
ATOM 1364 C C . VAL A 1 175 ? 4.860 -0.815 -7.261 1.00 96.12 175 VAL A C 1
ATOM 1366 O O . VAL A 1 175 ? 4.385 -1.134 -6.175 1.00 96.12 175 VAL A O 1
ATOM 1369 N N . LYS A 1 176 ? 5.222 0.445 -7.511 1.00 95.88 176 LYS A N 1
ATOM 1370 C CA . LYS A 1 176 ? 5.162 1.510 -6.503 1.00 95.88 176 LYS A CA 1
ATOM 1371 C C . LYS A 1 176 ? 3.737 1.718 -5.962 1.00 95.88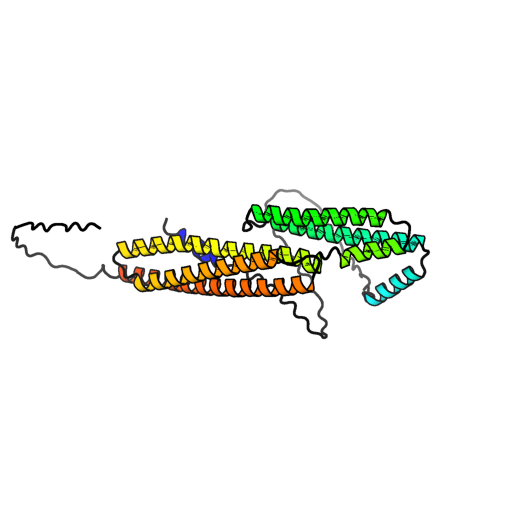 176 LYS A C 1
ATOM 1373 O O . LYS A 1 176 ? 3.573 1.673 -4.741 1.00 95.88 176 LYS A O 1
ATOM 1378 N N . PRO A 1 177 ? 2.692 1.895 -6.799 1.00 96.44 177 PRO A N 1
ATOM 1379 C CA . PRO A 1 177 ? 1.318 1.987 -6.307 1.00 96.44 177 PRO A CA 1
ATOM 1380 C C . PRO A 1 177 ? 0.865 0.773 -5.488 1.00 96.44 177 PRO A C 1
ATOM 1382 O O . PRO A 1 177 ? 0.226 0.970 -4.457 1.00 96.44 177 PRO A O 1
ATOM 1385 N N . LYS A 1 178 ? 1.219 -0.453 -5.906 1.00 96.19 178 LYS A N 1
ATOM 1386 C CA . LYS A 1 178 ? 0.911 -1.699 -5.181 1.00 96.19 178 LYS A CA 1
ATOM 1387 C C . LYS A 1 178 ? 1.445 -1.645 -3.756 1.00 96.19 178 LYS A C 1
ATOM 1389 O O . LYS A 1 178 ? 0.695 -1.803 -2.795 1.00 96.19 178 LYS A O 1
ATOM 1394 N N . GLN A 1 179 ? 2.739 -1.362 -3.629 1.00 95.81 179 GLN A N 1
ATOM 1395 C CA . GLN A 1 179 ? 3.432 -1.338 -2.346 1.00 95.81 179 GLN A CA 1
ATOM 1396 C C . GLN A 1 179 ? 2.850 -0.258 -1.429 1.00 95.81 179 GLN A C 1
ATOM 1398 O O . GLN A 1 179 ? 2.442 -0.544 -0.304 1.00 95.81 179 GLN A O 1
ATOM 1403 N N . LEU A 1 180 ? 2.700 0.974 -1.927 1.00 94.94 180 LEU A N 1
ATOM 1404 C CA . LEU A 1 180 ? 2.120 2.072 -1.147 1.00 94.94 180 LEU A CA 1
ATOM 1405 C C . LEU A 1 180 ? 0.682 1.784 -0.688 1.00 94.94 180 LEU A C 1
ATOM 1407 O O . LEU A 1 180 ? 0.314 2.165 0.427 1.00 94.94 180 LEU A O 1
ATOM 1411 N N . ALA A 1 181 ? -0.117 1.096 -1.507 1.00 97.06 181 ALA A N 1
ATOM 1412 C CA . ALA A 1 181 ? -1.476 0.698 -1.153 1.00 97.06 181 ALA A CA 1
ATOM 1413 C C . ALA A 1 181 ? -1.502 -0.349 -0.024 1.00 97.06 181 ALA A C 1
ATOM 1415 O O . ALA A 1 181 ? -2.274 -0.205 0.926 1.00 97.06 181 ALA A O 1
ATOM 1416 N N . ILE A 1 182 ? -0.601 -1.337 -0.055 1.00 96.75 182 ILE A N 1
ATOM 1417 C CA . ILE A 1 182 ? -0.452 -2.321 1.031 1.00 96.75 182 ILE A CA 1
ATOM 1418 C C . ILE A 1 182 ? -0.001 -1.633 2.329 1.00 96.75 182 ILE A C 1
ATOM 1420 O O . ILE A 1 182 ? -0.567 -1.892 3.394 1.00 96.75 182 ILE A O 1
ATOM 1424 N N . LEU A 1 183 ? 0.946 -0.686 2.257 1.00 96.25 183 LEU A N 1
ATOM 1425 C CA . LEU A 1 183 ? 1.341 0.116 3.423 1.00 96.25 183 LEU A CA 1
ATOM 1426 C C . LEU A 1 183 ? 0.168 0.929 3.986 1.00 96.25 183 LEU A C 1
ATOM 1428 O O . LEU A 1 183 ? 0.054 1.073 5.205 1.00 96.25 183 LEU A O 1
ATOM 1432 N N . ALA A 1 184 ? -0.688 1.485 3.125 1.00 96.50 184 ALA A N 1
ATOM 1433 C CA . ALA A 1 184 ? -1.878 2.211 3.555 1.00 96.50 184 ALA A CA 1
ATOM 1434 C C . ALA A 1 184 ? -2.864 1.289 4.289 1.00 96.50 184 ALA A C 1
ATOM 1436 O O . ALA A 1 184 ? -3.303 1.645 5.382 1.00 96.50 184 ALA A O 1
ATOM 1437 N N . ALA A 1 185 ? -3.132 0.094 3.752 1.00 97.81 185 ALA A N 1
ATOM 1438 C CA . ALA A 1 185 ? -3.977 -0.905 4.406 1.00 97.81 185 ALA A CA 1
ATOM 1439 C C . ALA A 1 185 ? -3.430 -1.299 5.790 1.00 97.81 185 ALA A C 1
ATOM 1441 O O . ALA A 1 185 ? -4.170 -1.281 6.772 1.00 97.81 185 ALA A O 1
ATOM 1442 N N . ALA A 1 186 ? -2.121 -1.543 5.904 1.00 96.44 186 ALA A N 1
ATOM 1443 C CA . ALA A 1 186 ? -1.480 -1.858 7.182 1.00 96.44 186 ALA A CA 1
ATOM 1444 C C . ALA A 1 186 ? -1.617 -0.724 8.214 1.00 96.44 186 ALA A C 1
ATOM 1446 O O . ALA A 1 186 ? -1.914 -0.971 9.381 1.00 96.44 186 ALA A O 1
ATOM 1447 N N . ARG A 1 187 ? -1.465 0.542 7.797 1.00 95.56 187 ARG A N 1
ATOM 1448 C CA . ARG A 1 187 ? -1.689 1.694 8.692 1.00 95.56 187 ARG A CA 1
ATOM 1449 C C . ARG A 1 187 ? -3.133 1.754 9.190 1.00 95.56 187 ARG A C 1
ATOM 1451 O O . ARG A 1 187 ? -3.347 2.025 10.369 1.00 95.56 187 ARG A O 1
ATOM 1458 N N . THR A 1 188 ? -4.111 1.487 8.322 1.00 96.62 188 THR A N 1
ATOM 1459 C CA . THR A 1 188 ? -5.527 1.434 8.715 1.00 96.62 188 THR A CA 1
ATOM 1460 C C . THR A 1 188 ? -5.801 0.263 9.664 1.00 96.62 188 THR A C 1
ATOM 1462 O O . THR A 1 188 ? -6.470 0.463 10.675 1.00 96.62 188 THR A O 1
ATOM 1465 N N . LYS A 1 189 ? -5.199 -0.913 9.435 1.00 96.62 189 LYS A N 1
ATOM 1466 C CA . LYS A 1 189 ? -5.256 -2.052 10.372 1.00 96.62 189 LYS A CA 1
ATOM 1467 C C . LYS A 1 189 ? -4.678 -1.692 11.743 1.00 96.62 189 LYS A C 1
ATOM 1469 O O . LYS A 1 189 ? -5.253 -2.020 12.773 1.00 96.62 189 LYS A O 1
ATOM 1474 N N . GLY A 1 190 ? -3.595 -0.916 11.772 1.00 95.06 190 GLY A N 1
ATOM 1475 C CA . GLY A 1 190 ? -3.041 -0.371 13.012 1.00 95.06 190 GLY A CA 1
ATOM 1476 C C . GLY A 1 190 ? -4.023 0.498 13.809 1.00 95.06 190 GLY A C 1
ATOM 1477 O O . GLY A 1 190 ? -3.974 0.501 15.037 1.00 95.06 190 GLY A O 1
ATOM 1478 N N . ALA A 1 191 ? -4.930 1.220 13.141 1.00 95.88 191 ALA A N 1
ATOM 1479 C CA . ALA A 1 191 ? -5.995 1.968 13.812 1.00 95.88 191 ALA A CA 1
ATOM 1480 C C . ALA A 1 191 ? -7.069 1.033 14.392 1.00 95.88 191 ALA A C 1
ATOM 1482 O O . ALA A 1 191 ? -7.447 1.214 15.547 1.00 95.88 191 ALA A O 1
ATOM 1483 N N . VAL A 1 192 ? -7.483 0.001 13.645 1.00 97.81 192 VAL A N 1
ATOM 1484 C CA . VAL A 1 192 ? -8.391 -1.056 14.137 1.00 97.81 192 VAL A CA 1
ATOM 1485 C C . VAL A 1 192 ? -7.840 -1.694 15.409 1.00 97.81 192 VAL A C 1
ATOM 1487 O O . VAL A 1 192 ? -8.521 -1.697 16.426 1.00 97.81 192 VAL A O 1
ATOM 1490 N N . ASN A 1 193 ? -6.574 -2.121 15.410 1.00 96.00 193 ASN A N 1
ATOM 1491 C CA . ASN A 1 193 ? -5.959 -2.764 16.578 1.00 96.00 193 ASN A CA 1
ATOM 1492 C C . ASN A 1 193 ? -5.973 -1.858 17.827 1.00 96.00 193 ASN A C 1
ATOM 1494 O O . ASN A 1 193 ? -6.030 -2.334 18.962 1.00 96.00 193 ASN A O 1
ATOM 1498 N N . LYS A 1 194 ? -5.895 -0.532 17.655 1.00 95.94 194 LYS A N 1
ATOM 1499 C CA . LYS A 1 194 ? -6.026 0.414 18.775 1.00 95.94 194 LYS A CA 1
ATOM 1500 C C . LYS A 1 194 ? -7.462 0.478 19.294 1.00 95.94 194 LYS A C 1
ATOM 1502 O O . LYS A 1 194 ? -7.640 0.552 20.507 1.00 95.94 194 LYS A O 1
ATOM 1507 N N . LEU A 1 195 ? -8.453 0.441 18.403 1.00 96.19 195 LEU A N 1
ATOM 1508 C CA . LEU A 1 195 ? -9.869 0.404 18.772 1.00 96.19 195 LEU A CA 1
ATOM 1509 C C . LEU A 1 195 ? -10.243 -0.911 19.467 1.00 96.19 195 LEU A C 1
ATOM 1511 O O . LEU A 1 195 ? -10.877 -0.855 20.511 1.00 96.19 195 LEU A O 1
ATOM 1515 N N . GLU A 1 196 ? -9.751 -2.059 18.999 1.00 96.44 196 GLU A N 1
ATOM 1516 C CA . GLU A 1 196 ? -9.942 -3.359 19.671 1.00 96.44 196 GLU A CA 1
ATOM 1517 C C . GLU A 1 196 ? -9.344 -3.364 21.093 1.00 96.44 196 GLU A C 1
ATOM 1519 O O . GLU A 1 196 ? -9.902 -3.920 22.035 1.00 96.44 196 GLU A O 1
ATOM 1524 N N . ASN A 1 197 ? -8.198 -2.707 21.300 1.00 95.69 197 ASN A N 1
ATOM 1525 C CA . ASN A 1 197 ? -7.637 -2.551 22.647 1.00 95.69 197 ASN A CA 1
ATOM 1526 C C . ASN A 1 197 ? -8.464 -1.610 23.532 1.00 95.69 197 ASN A C 1
ATOM 1528 O O . ASN A 1 197 ? -8.445 -1.743 24.758 1.00 95.69 197 ASN A O 1
ATOM 1532 N N . LEU A 1 198 ? -9.147 -0.636 22.929 1.00 95.69 198 LEU A N 1
ATOM 1533 C CA . LEU A 1 198 ? -10.049 0.259 23.638 1.00 95.69 198 LEU A CA 1
ATOM 1534 C C . LEU A 1 198 ? -11.350 -0.454 24.012 1.00 95.69 198 LEU A C 1
ATOM 1536 O O . LEU A 1 198 ? -11.794 -0.279 25.140 1.00 95.69 198 LEU A O 1
ATOM 1540 N N . GLU A 1 199 ? -11.887 -1.304 23.135 1.00 94.81 199 GLU A N 1
ATOM 1541 C CA . GLU A 1 199 ? -13.035 -2.184 23.399 1.00 94.81 199 GLU A CA 1
ATOM 1542 C C . GLU A 1 199 ? -12.858 -2.940 24.720 1.00 94.81 199 GLU A C 1
ATOM 1544 O O . GLU A 1 199 ? -13.637 -2.753 25.648 1.00 94.81 199 GLU A O 1
ATOM 1549 N N . LYS A 1 200 ? -11.727 -3.640 24.880 1.00 95.12 200 LYS A N 1
ATOM 1550 C CA . LYS A 1 200 ? -11.386 -4.384 26.108 1.00 95.12 200 LYS A CA 1
ATOM 1551 C C . LYS A 1 200 ? -11.348 -3.524 27.372 1.00 95.12 200 LYS A C 1
ATOM 1553 O O . LYS A 1 200 ? -11.453 -4.028 28.487 1.00 95.12 200 LYS A O 1
ATOM 1558 N N . ARG A 1 201 ? -11.082 -2.221 27.238 1.00 94.88 201 ARG A N 1
ATOM 1559 C CA . ARG A 1 201 ? -11.099 -1.282 28.371 1.00 94.88 201 ARG A CA 1
ATOM 1560 C C . ARG A 1 201 ? -12.511 -0.792 28.659 1.00 94.88 201 ARG A C 1
ATOM 1562 O O . ARG A 1 201 ? -12.817 -0.562 29.822 1.00 94.88 201 ARG A O 1
ATOM 1569 N N . LEU A 1 202 ? -13.327 -0.608 27.624 1.00 95.25 202 LEU A N 1
ATOM 1570 C CA . LEU A 1 202 ? -14.729 -0.228 27.756 1.00 95.25 202 LEU A CA 1
ATOM 1571 C C . LEU A 1 202 ? -15.539 -1.345 28.415 1.00 95.25 202 LEU A C 1
ATOM 1573 O O . LEU A 1 202 ? -16.289 -1.043 29.333 1.00 95.25 202 LEU A O 1
ATOM 1577 N N . GLU A 1 203 ? -15.307 -2.606 28.042 1.00 94.44 203 GLU A N 1
ATOM 1578 C CA . GLU A 1 203 ? -15.912 -3.781 28.692 1.00 94.44 203 GLU A CA 1
ATOM 1579 C C . GLU A 1 203 ? -15.664 -3.757 30.209 1.00 94.44 203 GLU A C 1
ATOM 1581 O O . GLU A 1 203 ? -16.605 -3.702 30.992 1.00 94.44 203 GLU A O 1
ATOM 1586 N N . LYS A 1 204 ? -14.404 -3.597 30.638 1.00 95.81 204 LYS A N 1
ATOM 1587 C CA . LYS A 1 204 ? -14.055 -3.481 32.069 1.00 95.81 204 LYS A CA 1
ATOM 1588 C C . LYS A 1 204 ? -14.721 -2.303 32.787 1.00 95.81 204 LYS A C 1
ATOM 1590 O O . LYS A 1 204 ? -14.909 -2.347 34.000 1.00 95.81 204 LYS A O 1
ATOM 1595 N N . LEU A 1 205 ? -14.983 -1.204 32.077 1.00 93.88 205 LEU A N 1
ATOM 1596 C CA . LEU A 1 205 ? -15.665 -0.042 32.652 1.00 93.88 205 LEU A CA 1
ATOM 1597 C C . LEU A 1 205 ? -17.168 -0.285 32.791 1.00 93.88 205 LEU A C 1
ATOM 1599 O O . LEU A 1 205 ? -17.743 0.182 33.770 1.00 93.88 205 LEU A O 1
ATOM 1603 N N . ILE A 1 206 ? -17.775 -0.996 31.839 1.00 95.00 206 ILE A N 1
ATOM 1604 C CA . ILE A 1 206 ? -19.171 -1.432 31.915 1.00 95.00 206 ILE A CA 1
ATOM 1605 C C . ILE A 1 206 ? -19.345 -2.401 33.080 1.00 95.00 206 ILE A C 1
ATOM 1607 O O . ILE A 1 206 ? -20.215 -2.162 33.909 1.00 95.00 206 ILE A O 1
ATOM 1611 N N . ASP A 1 207 ? -18.493 -3.424 33.191 1.00 95.12 207 ASP A N 1
ATOM 1612 C CA . ASP A 1 207 ? -18.564 -4.412 34.276 1.00 95.12 207 ASP A CA 1
ATOM 1613 C C . ASP A 1 207 ? -18.521 -3.722 35.639 1.00 95.12 207 ASP A C 1
ATOM 1615 O O . ASP A 1 207 ? -19.405 -3.897 36.470 1.00 95.12 207 ASP A O 1
ATOM 1619 N N . LYS A 1 208 ? -17.571 -2.798 35.817 1.00 92.31 208 LYS A N 1
ATOM 1620 C CA . LYS A 1 208 ? -17.496 -1.993 37.035 1.00 92.31 208 LYS A CA 1
ATOM 1621 C C . LYS A 1 208 ? -18.753 -1.148 37.280 1.00 92.31 208 LYS A C 1
ATOM 1623 O O . LYS A 1 208 ? -19.157 -0.970 38.422 1.00 92.31 208 LYS A O 1
ATOM 1628 N N . ALA A 1 209 ? -19.337 -0.557 36.240 1.00 91.88 209 ALA A N 1
ATOM 1629 C CA . ALA A 1 209 ? -20.549 0.240 36.395 1.00 91.88 209 ALA A CA 1
ATOM 1630 C C . ALA A 1 209 ? -21.751 -0.629 36.804 1.00 91.88 209 ALA A C 1
ATOM 1632 O O . ALA A 1 209 ? -22.555 -0.178 37.617 1.00 91.88 209 ALA A O 1
ATOM 1633 N N . LYS A 1 210 ? -21.832 -1.870 36.310 1.00 94.12 210 LYS A N 1
ATOM 1634 C CA . LYS A 1 210 ? -22.828 -2.856 36.752 1.00 94.12 210 LYS A CA 1
ATOM 1635 C C . LYS A 1 210 ? -22.626 -3.257 38.206 1.00 94.12 210 LYS A C 1
ATOM 1637 O O . LYS A 1 210 ? -23.597 -3.276 38.953 1.00 94.12 210 LYS A O 1
ATOM 1642 N N . ASP A 1 211 ? -21.382 -3.514 38.610 1.00 93.50 211 ASP A N 1
ATOM 1643 C CA . ASP A 1 211 ? -21.043 -3.832 40.004 1.00 93.50 211 ASP A CA 1
ATOM 1644 C C . ASP A 1 211 ? -21.415 -2.680 40.954 1.00 93.50 211 ASP A C 1
ATOM 1646 O O . ASP A 1 211 ? -21.850 -2.908 42.079 1.00 93.50 211 ASP A O 1
ATOM 1650 N N . ASP A 1 212 ? -21.303 -1.433 40.482 1.00 90.56 212 ASP A N 1
ATOM 1651 C CA . ASP A 1 212 ? -21.750 -0.229 41.192 1.00 90.56 212 ASP A CA 1
ATOM 1652 C C . ASP A 1 212 ? -23.293 -0.045 41.178 1.00 90.56 212 ASP A C 1
ATOM 1654 O O . ASP A 1 212 ? -23.787 0.969 41.673 1.00 90.56 212 ASP A O 1
ATOM 1658 N N . GLY A 1 213 ? -24.062 -0.962 40.576 1.00 93.50 213 GLY A N 1
ATOM 1659 C CA . GLY A 1 213 ? -25.526 -0.900 40.483 1.00 93.50 213 GLY A CA 1
ATOM 1660 C C . GLY A 1 213 ? -26.073 0.128 39.484 1.00 93.50 213 GLY A C 1
ATOM 1661 O O . GLY A 1 213 ? -27.221 0.551 39.612 1.00 93.50 213 GLY A O 1
ATOM 1662 N N . LYS A 1 214 ? -25.268 0.572 38.510 1.00 91.56 214 LYS A N 1
ATOM 1663 C CA . LYS A 1 214 ? -25.668 1.594 37.524 1.00 91.56 214 LYS A CA 1
ATOM 1664 C C . LYS A 1 214 ? -26.367 0.972 36.322 1.00 91.56 214 LYS A C 1
ATOM 1666 O O . LYS A 1 214 ? -26.008 -0.122 35.883 1.00 91.56 214 LYS A O 1
ATOM 1671 N N . ASP A 1 215 ? -27.301 1.715 35.731 1.00 93.00 215 ASP A N 1
ATOM 1672 C CA . ASP A 1 215 ? -27.889 1.335 34.448 1.00 93.00 215 ASP A CA 1
ATOM 1673 C C . ASP A 1 215 ? -26.847 1.496 33.331 1.00 93.00 215 ASP A C 1
ATOM 1675 O O . ASP A 1 215 ? -26.332 2.583 33.064 1.00 93.00 215 ASP A O 1
ATOM 1679 N N . THR A 1 216 ? -26.509 0.383 32.682 1.00 95.94 216 THR A N 1
ATOM 1680 C CA . THR A 1 216 ? -25.519 0.342 31.598 1.00 95.94 216 THR A CA 1
ATOM 1681 C C . THR A 1 216 ? -26.141 0.099 30.227 1.00 95.94 216 THR A C 1
ATOM 1683 O O . THR A 1 216 ? -25.411 0.098 29.235 1.00 95.94 216 THR A O 1
ATOM 1686 N N . THR A 1 217 ? -27.471 0.012 30.128 1.00 95.88 217 THR A N 1
ATOM 1687 C CA . THR A 1 217 ? -28.195 -0.413 28.918 1.00 95.88 217 THR A CA 1
ATOM 1688 C C . THR A 1 217 ? -27.786 0.383 27.672 1.00 95.88 217 THR A C 1
ATOM 1690 O O . THR A 1 217 ? -27.437 -0.179 26.630 1.00 95.88 217 THR A O 1
ATOM 1693 N N . ALA A 1 218 ? -27.756 1.717 27.770 1.00 94.19 218 ALA A N 1
ATOM 1694 C CA . ALA A 1 218 ? -27.363 2.572 26.648 1.00 94.19 218 ALA A CA 1
ATOM 1695 C C . ALA A 1 218 ? -25.876 2.415 26.277 1.00 94.19 218 ALA A C 1
ATOM 1697 O O . ALA A 1 218 ? -25.517 2.438 25.099 1.00 94.19 218 ALA A O 1
ATOM 1698 N N . VAL A 1 219 ? -25.000 2.249 27.274 1.00 96.12 219 VAL A N 1
ATOM 1699 C CA . VAL A 1 219 ? -23.554 2.090 27.063 1.00 96.12 219 VAL A CA 1
ATOM 1700 C C . VAL A 1 219 ? -23.257 0.766 26.362 1.00 96.12 219 VAL A C 1
ATOM 1702 O O . VAL A 1 219 ? -22.466 0.742 25.420 1.00 96.12 219 VAL A O 1
ATOM 1705 N N . GLU A 1 220 ? -23.912 -0.314 26.779 1.00 96.94 220 GLU A N 1
ATOM 1706 C CA . GLU A 1 220 ? -23.779 -1.642 26.174 1.00 96.94 220 GLU A CA 1
ATOM 1707 C C . GLU A 1 220 ? -24.226 -1.662 24.713 1.00 96.94 220 GLU A C 1
ATOM 1709 O O . GLU A 1 220 ? -23.538 -2.232 23.860 1.00 96.94 220 GLU A O 1
ATOM 1714 N N . SER A 1 221 ? -25.333 -0.979 24.402 1.00 97.38 221 SER A N 1
ATOM 1715 C CA . SER A 1 221 ? -25.798 -0.815 23.023 1.00 97.38 221 SER A CA 1
ATOM 1716 C C . SER A 1 221 ? -24.740 -0.119 22.159 1.00 97.38 221 SER A C 1
ATOM 1718 O O . SER A 1 221 ? -24.357 -0.636 21.108 1.00 97.38 221 SER A O 1
ATOM 1720 N N . TYR A 1 222 ? -24.173 0.999 22.628 1.00 97.69 222 TYR A N 1
ATOM 1721 C CA . TYR A 1 222 ? -23.121 1.692 21.883 1.00 97.69 222 TYR A CA 1
ATOM 1722 C C . TYR A 1 222 ? -21.820 0.885 21.763 1.00 97.69 222 TYR A C 1
ATOM 1724 O O . TYR A 1 222 ? -21.140 0.991 20.742 1.00 97.69 222 TYR A O 1
ATOM 1732 N N . VAL A 1 223 ? -21.448 0.091 22.774 1.00 97.44 223 VAL A N 1
ATOM 1733 C CA . VAL A 1 223 ? -20.262 -0.783 22.701 1.00 97.44 223 VAL A CA 1
ATOM 1734 C C . VAL A 1 223 ? -20.467 -1.913 21.696 1.00 97.44 223 VAL A C 1
ATOM 1736 O O . VAL A 1 223 ? -19.555 -2.203 20.922 1.00 97.44 223 VAL A O 1
ATOM 1739 N N . THR A 1 224 ? -21.668 -2.488 21.639 1.00 97.81 224 THR A N 1
ATOM 1740 C CA . THR A 1 224 ? -22.033 -3.495 20.631 1.00 97.81 224 THR A CA 1
ATOM 1741 C C . THR A 1 224 ? -21.882 -2.928 19.217 1.00 97.81 224 THR A C 1
ATOM 1743 O O . THR A 1 224 ? -21.211 -3.516 18.366 1.00 97.81 224 THR A O 1
ATOM 1746 N N . ASP A 1 225 ? -22.416 -1.729 18.991 1.00 97.62 225 ASP A N 1
ATOM 1747 C CA . ASP A 1 225 ? -22.295 -1.002 17.728 1.00 97.62 225 ASP A CA 1
ATOM 1748 C C . ASP A 1 225 ? -20.841 -0.674 17.362 1.00 97.62 225 ASP A C 1
ATOM 1750 O O . ASP A 1 225 ? -20.427 -0.824 16.207 1.00 97.62 225 ASP A O 1
ATOM 1754 N N . PHE A 1 226 ? -20.057 -0.221 18.341 1.00 98.00 226 PHE A N 1
ATOM 1755 C CA . PHE A 1 226 ? -18.637 0.080 18.186 1.00 98.00 226 PHE A CA 1
ATOM 1756 C C . PHE A 1 226 ? -17.839 -1.157 17.750 1.00 98.00 226 PHE A C 1
ATOM 1758 O O . PHE A 1 226 ? -17.035 -1.075 16.812 1.00 98.00 226 PHE A O 1
ATOM 1765 N N . LYS A 1 227 ? -18.082 -2.303 18.399 1.00 98.00 227 LYS A N 1
ATOM 1766 C CA . LYS A 1 227 ? -17.453 -3.591 18.089 1.00 98.00 227 LYS A CA 1
ATOM 1767 C C . LYS A 1 227 ? -17.789 -4.036 16.671 1.00 98.00 227 LYS A C 1
ATOM 1769 O O . LYS A 1 227 ? -16.882 -4.246 15.866 1.00 98.00 227 LYS A O 1
ATOM 1774 N N . ALA A 1 228 ? -19.077 -4.060 16.326 1.00 98.31 228 ALA A N 1
ATOM 1775 C CA . ALA A 1 228 ? -19.539 -4.475 15.005 1.00 98.31 228 ALA A CA 1
ATOM 1776 C C . ALA A 1 228 ? -18.896 -3.645 13.880 1.00 98.31 228 ALA A C 1
ATOM 1778 O O . ALA A 1 228 ? -18.405 -4.193 12.891 1.00 98.31 228 ALA A O 1
ATOM 1779 N N . LYS A 1 229 ? -18.827 -2.316 14.036 1.00 98.31 229 LYS A N 1
ATOM 1780 C CA . LYS A 1 229 ? -18.190 -1.432 13.042 1.00 98.31 229 LYS A CA 1
ATOM 1781 C C . LYS A 1 229 ? -16.676 -1.645 12.958 1.00 98.31 229 LYS A C 1
ATOM 1783 O O . LYS A 1 229 ? -16.114 -1.595 11.862 1.00 98.31 229 LYS A O 1
ATOM 1788 N N . THR A 1 230 ? -16.015 -1.902 14.087 1.00 98.19 230 THR A N 1
ATOM 1789 C CA . THR A 1 230 ? -14.572 -2.189 14.138 1.00 98.19 230 THR A CA 1
ATOM 1790 C C . THR A 1 230 ? -14.239 -3.510 13.437 1.00 98.19 230 THR A C 1
ATOM 1792 O O . THR A 1 230 ? -13.316 -3.553 12.618 1.00 98.19 230 THR A O 1
ATOM 1795 N N . GLU A 1 231 ? -15.030 -4.560 13.666 1.00 98.12 231 GLU A N 1
ATOM 1796 C CA . GLU A 1 231 ? -14.890 -5.861 12.999 1.00 98.12 231 GLU A CA 1
ATOM 1797 C C . GLU A 1 231 ? -15.157 -5.774 11.489 1.00 98.12 231 GLU A C 1
ATOM 1799 O O . GLU A 1 231 ? -14.378 -6.287 10.679 1.00 98.12 231 GLU A O 1
ATOM 1804 N N . GLN A 1 232 ? -16.207 -5.060 11.075 1.00 98.06 232 GLN A N 1
ATOM 1805 C CA . GLN A 1 232 ? -16.489 -4.839 9.653 1.00 98.06 232 GLN A CA 1
ATOM 1806 C C . GLN A 1 232 ? -15.362 -4.060 8.962 1.00 98.06 232 GLN A C 1
ATOM 1808 O O . GLN A 1 232 ? -14.934 -4.425 7.862 1.00 98.06 232 GLN A O 1
ATOM 1813 N N . ALA A 1 233 ? -14.826 -3.021 9.614 1.00 98.38 233 ALA A N 1
ATOM 1814 C CA . ALA A 1 233 ? -13.688 -2.273 9.093 1.00 98.38 233 ALA A CA 1
ATOM 1815 C C . ALA A 1 233 ? -12.459 -3.176 8.915 1.00 98.38 233 ALA A C 1
ATOM 1817 O O . ALA A 1 233 ? -11.790 -3.098 7.883 1.00 98.38 233 ALA A O 1
ATOM 1818 N N . LYS A 1 234 ? -12.189 -4.069 9.877 1.00 98.25 234 LYS A N 1
ATOM 1819 C CA . LYS A 1 234 ? -11.113 -5.068 9.795 1.00 98.25 234 LYS A CA 1
ATOM 1820 C C . LYS A 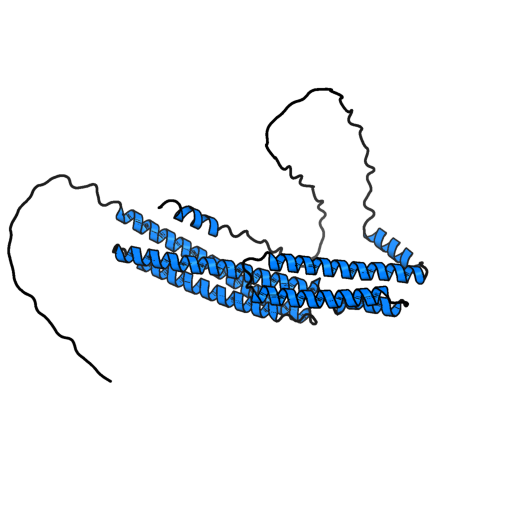1 234 ? -11.262 -5.960 8.563 1.00 98.25 234 LYS A C 1
ATOM 1822 O O . LYS A 1 234 ? -10.326 -6.054 7.771 1.00 98.25 234 LYS A O 1
ATOM 1827 N N . SER A 1 235 ? -12.454 -6.524 8.355 1.00 98.44 235 SER A N 1
ATOM 1828 C CA . SER A 1 235 ? -12.752 -7.373 7.195 1.00 98.44 235 SER A CA 1
ATOM 1829 C C . SER A 1 235 ? -12.504 -6.645 5.867 1.00 98.44 235 SER A C 1
ATOM 1831 O O . SER A 1 235 ? -11.858 -7.181 4.966 1.00 98.44 235 SER A O 1
ATOM 1833 N N . LEU A 1 236 ? -12.948 -5.390 5.750 1.00 98.56 236 LEU A N 1
ATOM 1834 C CA . LEU A 1 236 ? -12.723 -4.572 4.553 1.00 98.56 236 LEU A CA 1
ATOM 1835 C C . LEU A 1 236 ? -11.240 -4.254 4.320 1.00 98.56 236 LEU A C 1
ATOM 1837 O O . LEU A 1 236 ? -10.790 -4.234 3.176 1.00 98.56 236 LEU A O 1
ATOM 1841 N N . ILE A 1 237 ? -10.460 -4.032 5.379 1.00 98.44 237 ILE A N 1
ATOM 1842 C CA . ILE A 1 237 ? -9.013 -3.801 5.262 1.00 98.44 237 ILE A CA 1
ATOM 1843 C C . ILE A 1 237 ? -8.296 -5.062 4.778 1.00 98.44 237 ILE A C 1
ATOM 1845 O O . ILE A 1 237 ? -7.428 -4.963 3.908 1.00 98.44 237 ILE A O 1
ATOM 1849 N N . ASP A 1 238 ? -8.665 -6.235 5.293 1.00 97.50 238 ASP A N 1
ATOM 1850 C CA . ASP A 1 238 ? -8.083 -7.503 4.848 1.00 97.50 238 ASP A CA 1
ATOM 1851 C C . ASP A 1 238 ? -8.453 -7.794 3.379 1.00 97.50 238 ASP A C 1
ATOM 1853 O O . ASP A 1 238 ? -7.573 -8.143 2.585 1.00 97.50 238 ASP A O 1
ATOM 1857 N N . LYS A 1 239 ? -9.701 -7.515 2.962 1.00 98.31 239 LYS A N 1
ATOM 1858 C CA . LYS A 1 239 ? -10.115 -7.549 1.542 1.00 98.31 239 LYS A CA 1
ATOM 1859 C C . LYS A 1 239 ? -9.302 -6.584 0.677 1.00 98.31 239 LYS A C 1
ATOM 1861 O O . LYS A 1 239 ? -8.804 -6.976 -0.380 1.00 98.31 239 LYS A O 1
ATOM 1866 N N . ALA A 1 240 ? -9.110 -5.342 1.125 1.00 98.44 240 ALA A N 1
ATOM 1867 C CA . ALA A 1 240 ? -8.299 -4.356 0.412 1.00 98.44 240 ALA A CA 1
ATOM 1868 C C . ALA A 1 240 ? -6.855 -4.840 0.229 1.00 98.44 240 ALA A C 1
ATOM 1870 O O . ALA A 1 240 ? -6.316 -4.797 -0.876 1.00 98.44 240 ALA A O 1
ATOM 1871 N N . LYS A 1 241 ? -6.239 -5.346 1.303 1.00 97.88 241 LYS A N 1
ATOM 1872 C CA . LYS A 1 241 ? -4.871 -5.877 1.293 1.00 97.88 241 LYS A CA 1
ATOM 1873 C C . LYS A 1 241 ? -4.733 -7.046 0.318 1.00 97.88 241 LYS A C 1
ATOM 1875 O O . LYS A 1 241 ? -3.802 -7.038 -0.487 1.00 97.88 241 LYS A O 1
ATOM 1880 N N . ALA A 1 242 ? -5.657 -8.007 0.350 1.00 98.00 242 ALA A N 1
ATOM 1881 C CA . ALA A 1 242 ? -5.679 -9.128 -0.589 1.00 98.00 242 ALA A CA 1
ATOM 1882 C C . ALA A 1 242 ? -5.809 -8.646 -2.046 1.00 98.00 242 ALA A C 1
ATOM 1884 O O . ALA A 1 242 ? -5.036 -9.060 -2.912 1.00 98.00 242 ALA A O 1
ATOM 1885 N N . THR A 1 243 ? -6.705 -7.686 -2.292 1.00 98.38 243 THR A N 1
ATOM 1886 C CA . THR A 1 243 ? -6.901 -7.072 -3.614 1.00 98.38 243 THR A CA 1
ATOM 1887 C C . THR A 1 243 ? -5.609 -6.421 -4.118 1.00 98.38 243 THR A C 1
ATOM 1889 O O . THR A 1 243 ? -5.176 -6.688 -5.238 1.00 98.38 243 THR A O 1
ATOM 1892 N N . PHE A 1 244 ? -4.914 -5.642 -3.281 1.00 97.88 244 PHE A N 1
ATOM 1893 C CA . PHE A 1 244 ? -3.634 -5.038 -3.661 1.00 97.88 244 PHE A CA 1
ATOM 1894 C C . PHE A 1 244 ? -2.542 -6.081 -3.920 1.00 97.88 244 PHE A C 1
ATOM 1896 O O . PHE A 1 244 ? -1.801 -5.947 -4.893 1.00 97.88 244 PHE A O 1
ATOM 1903 N N . LYS A 1 245 ? -2.448 -7.145 -3.110 1.00 96.44 245 LYS A N 1
ATOM 1904 C CA . LYS A 1 245 ? -1.488 -8.239 -3.349 1.00 96.44 245 LYS A CA 1
ATOM 1905 C C . LYS A 1 245 ? -1.717 -8.922 -4.702 1.00 96.44 245 LYS A C 1
ATOM 1907 O O . LYS A 1 245 ? -0.741 -9.240 -5.381 1.00 96.44 245 LYS A O 1
ATOM 1912 N N . SER A 1 246 ? -2.972 -9.040 -5.135 1.00 97.12 246 SER A N 1
ATOM 1913 C CA . SER A 1 246 ? -3.348 -9.657 -6.415 1.00 97.12 246 SER A CA 1
ATOM 1914 C C . SER A 1 246 ? -3.042 -8.816 -7.665 1.00 97.12 246 SER A C 1
ATOM 1916 O O . SER A 1 246 ? -3.192 -9.309 -8.782 1.00 97.12 246 SER A O 1
ATOM 1918 N N . MET A 1 247 ? -2.596 -7.560 -7.516 1.00 97.31 247 MET A N 1
ATOM 1919 C CA . MET A 1 247 ? -2.274 -6.701 -8.659 1.00 97.31 247 MET A CA 1
ATOM 1920 C C . MET A 1 247 ? -1.149 -7.306 -9.527 1.00 97.31 247 MET A C 1
ATOM 1922 O O . MET A 1 247 ? -0.030 -7.482 -9.016 1.00 97.31 247 MET A O 1
ATOM 1926 N N . PRO A 1 248 ? -1.407 -7.573 -10.825 1.00 95.38 248 PRO A N 1
ATOM 1927 C CA . PRO A 1 248 ? -0.420 -8.135 -11.744 1.00 95.38 248 PRO A CA 1
ATOM 1928 C C . PRO A 1 248 ? 0.565 -7.065 -12.227 1.00 95.38 248 PRO A C 1
ATOM 1930 O O . PRO A 1 248 ? 0.157 -5.981 -12.633 1.00 95.38 248 PRO A O 1
ATOM 1933 N N . ILE A 1 249 ? 1.865 -7.367 -12.226 1.00 90.81 249 ILE A N 1
ATOM 1934 C CA . ILE A 1 249 ? 2.923 -6.421 -12.641 1.00 90.81 249 ILE A CA 1
ATOM 1935 C C . ILE A 1 249 ? 2.894 -6.173 -14.159 1.00 90.81 249 ILE A C 1
ATOM 1937 O O . ILE A 1 249 ? 3.071 -5.049 -14.630 1.00 90.81 249 ILE A O 1
ATOM 1941 N N . ASN A 1 250 ? 2.614 -7.226 -14.920 1.00 91.25 250 ASN A N 1
ATOM 1942 C CA . ASN A 1 250 ? 2.614 -7.260 -16.378 1.00 91.25 250 ASN A CA 1
ATOM 1943 C C . ASN A 1 250 ? 1.360 -6.630 -17.019 1.00 91.25 250 ASN A C 1
ATOM 1945 O O . ASN A 1 250 ? 1.435 -6.190 -18.169 1.00 91.25 250 ASN A O 1
ATOM 1949 N N . ASP A 1 251 ? 0.261 -6.467 -16.275 1.00 95.19 251 ASP A N 1
ATOM 1950 C CA . ASP A 1 251 ? -1.002 -5.895 -16.768 1.00 95.19 251 ASP A CA 1
ATOM 1951 C C . ASP A 1 251 ? -1.433 -4.639 -15.973 1.00 95.19 251 ASP A C 1
ATOM 1953 O O . ASP A 1 251 ? -2.162 -4.726 -14.981 1.00 95.19 251 ASP A O 1
ATOM 1957 N N . PRO A 1 252 ? -1.017 -3.433 -16.411 1.00 94.44 252 PRO A N 1
ATOM 1958 C CA . PRO A 1 252 ? -1.372 -2.167 -15.772 1.00 94.44 252 PRO A CA 1
ATOM 1959 C C . PRO A 1 252 ? -2.859 -1.856 -15.780 1.00 94.44 252 PRO A C 1
ATOM 1961 O O . PRO A 1 252 ? -3.328 -1.167 -14.874 1.00 94.44 252 PRO A O 1
ATOM 1964 N N . ALA A 1 253 ? -3.594 -2.307 -16.799 1.00 96.62 253 ALA A N 1
ATOM 1965 C CA . ALA A 1 253 ? -5.019 -2.031 -16.900 1.00 96.62 253 ALA A CA 1
ATOM 1966 C C . ALA A 1 253 ? -5.755 -2.788 -15.793 1.00 96.62 253 ALA A C 1
ATOM 1968 O O . ALA A 1 253 ? -6.468 -2.176 -14.994 1.00 96.62 253 ALA A O 1
ATOM 1969 N N . LYS A 1 254 ? -5.476 -4.089 -15.655 1.00 97.25 254 LYS A N 1
ATOM 1970 C CA . LYS A 1 254 ? -6.013 -4.907 -14.563 1.00 97.25 254 LYS A CA 1
ATOM 1971 C C . LYS A 1 254 ? -5.508 -4.456 -13.193 1.00 97.25 254 LYS A C 1
ATOM 1973 O O . LYS A 1 254 ? -6.297 -4.354 -12.256 1.00 97.25 254 LYS A O 1
ATOM 1978 N N . ALA A 1 255 ? -4.225 -4.110 -13.067 1.00 97.38 255 ALA A N 1
ATOM 1979 C CA . ALA A 1 255 ? -3.676 -3.573 -11.822 1.00 97.38 255 ALA A CA 1
ATOM 1980 C C . ALA A 1 255 ? -4.358 -2.265 -11.396 1.00 97.38 255 ALA A C 1
ATOM 1982 O O . ALA A 1 255 ? -4.604 -2.061 -10.208 1.00 97.38 255 ALA A O 1
ATOM 1983 N N . LYS A 1 256 ? -4.701 -1.387 -12.348 1.00 97.56 256 LYS A N 1
ATOM 1984 C CA . LYS A 1 256 ? -5.451 -0.155 -12.078 1.00 97.56 256 LYS A CA 1
ATOM 1985 C C . LYS A 1 256 ? -6.851 -0.461 -11.547 1.00 97.56 256 LYS A C 1
ATOM 1987 O O . LYS A 1 256 ? -7.237 0.154 -10.559 1.00 97.56 256 LYS A O 1
ATOM 1992 N N . VAL A 1 257 ? -7.578 -1.403 -12.153 1.00 98.38 257 VAL A N 1
ATOM 1993 C CA . VAL A 1 257 ? -8.917 -1.817 -11.687 1.00 98.38 257 VAL A CA 1
ATOM 1994 C C . VAL A 1 257 ? -8.855 -2.327 -10.246 1.00 98.38 257 VAL A C 1
ATOM 1996 O O . VAL A 1 257 ? -9.533 -1.778 -9.380 1.00 98.38 257 VAL A O 1
ATOM 1999 N N . LEU A 1 258 ? -7.961 -3.279 -9.962 1.00 98.44 258 LEU A N 1
ATOM 2000 C CA . LEU A 1 258 ? -7.775 -3.835 -8.614 1.00 98.44 258 LEU A CA 1
ATOM 2001 C C . LEU A 1 258 ? -7.355 -2.767 -7.597 1.00 98.44 258 LEU A C 1
ATOM 2003 O O . LEU A 1 258 ? -7.785 -2.773 -6.445 1.00 98.44 258 LEU A O 1
ATOM 2007 N N . ARG A 1 259 ? -6.530 -1.801 -8.013 1.00 98.00 259 ARG A N 1
ATOM 2008 C CA . ARG A 1 259 ? -6.147 -0.682 -7.150 1.00 98.00 259 ARG A CA 1
ATOM 2009 C C . ARG A 1 259 ? -7.351 0.183 -6.774 1.00 98.00 259 ARG A C 1
ATOM 2011 O O . ARG A 1 259 ? -7.446 0.598 -5.622 1.00 98.00 259 ARG A O 1
ATOM 2018 N N . GLU A 1 260 ? -8.231 0.503 -7.720 1.00 98.38 260 GLU A N 1
ATOM 2019 C CA . GLU A 1 260 ? -9.426 1.301 -7.419 1.00 98.38 260 GLU A CA 1
ATOM 2020 C C . GLU A 1 260 ? -10.437 0.512 -6.573 1.00 98.38 260 GLU A C 1
ATOM 2022 O O . GLU A 1 260 ? -10.976 1.064 -5.615 1.00 98.38 260 GLU A O 1
ATOM 2027 N N . GLU A 1 261 ? -10.602 -0.788 -6.823 1.00 98.38 261 GLU A N 1
ATOM 2028 C CA . GLU A 1 261 ? -11.418 -1.671 -5.981 1.00 98.38 261 GLU A CA 1
ATOM 2029 C C . GLU A 1 261 ? -10.905 -1.704 -4.530 1.00 98.38 261 GLU A C 1
ATOM 2031 O O . GLU A 1 261 ? -11.640 -1.400 -3.586 1.00 98.38 261 GLU A O 1
ATOM 2036 N N . GLY A 1 262 ? -9.606 -1.959 -4.338 1.00 98.38 262 GLY A N 1
ATOM 2037 C CA . GLY A 1 262 ? -8.988 -1.968 -3.013 1.00 98.38 262 GLY A CA 1
ATOM 2038 C C . GLY A 1 262 ? -9.093 -0.619 -2.288 1.00 98.38 262 GLY A C 1
ATOM 2039 O O . GLY A 1 262 ? -9.308 -0.571 -1.074 1.00 98.38 262 GLY A O 1
ATOM 2040 N N . LYS A 1 263 ? -8.997 0.507 -3.013 1.00 98.38 263 LYS A N 1
ATOM 2041 C CA . LYS A 1 263 ? -9.254 1.846 -2.449 1.00 98.38 263 LYS A CA 1
ATOM 2042 C C . LYS A 1 263 ? -10.709 2.024 -2.015 1.00 98.38 263 LYS A C 1
ATOM 2044 O O . LYS A 1 263 ? -10.948 2.695 -1.007 1.00 98.38 263 LYS A O 1
ATOM 2049 N N . GLY A 1 264 ? -11.657 1.441 -2.748 1.00 98.31 264 GLY A N 1
ATOM 2050 C CA . GLY A 1 264 ? -13.069 1.400 -2.375 1.00 98.31 264 GLY A CA 1
ATOM 2051 C C . GLY A 1 264 ? -13.257 0.750 -1.006 1.00 98.31 264 GLY A C 1
ATOM 2052 O O . GLY A 1 264 ? -13.820 1.374 -0.105 1.00 98.31 264 GLY A O 1
ATOM 2053 N N . TYR A 1 265 ? -12.676 -0.436 -0.802 1.00 98.69 265 TYR A N 1
ATOM 2054 C CA . TYR A 1 265 ? -12.703 -1.117 0.497 1.00 98.69 265 TYR A CA 1
ATOM 2055 C C . TYR A 1 265 ? -12.049 -0.288 1.616 1.00 98.69 265 TYR A C 1
ATOM 2057 O O . TYR A 1 265 ? -12.622 -0.159 2.697 1.00 98.69 265 TYR A O 1
ATOM 2065 N N . LEU A 1 266 ? -10.892 0.346 1.369 1.00 98.31 266 LEU A N 1
ATOM 2066 C CA . LEU A 1 266 ? -10.259 1.218 2.373 1.00 98.31 266 LEU A CA 1
ATOM 2067 C C . LEU A 1 266 ? -11.089 2.462 2.707 1.00 98.31 266 LEU A C 1
ATOM 2069 O O . LEU A 1 266 ? -11.022 2.948 3.834 1.00 98.31 266 LEU A O 1
ATOM 2073 N N . THR A 1 267 ? -11.836 3.003 1.746 1.00 98.44 267 THR A N 1
ATOM 2074 C CA . THR A 1 267 ? -12.739 4.137 1.989 1.00 98.44 267 THR A CA 1
ATOM 2075 C C . THR A 1 267 ? -13.874 3.718 2.914 1.00 98.44 267 THR A C 1
ATOM 2077 O O . THR A 1 267 ? -14.054 4.336 3.960 1.00 98.44 267 THR A O 1
ATOM 2080 N N . GLN A 1 268 ? -14.539 2.603 2.604 1.00 98.19 268 GLN A N 1
ATOM 2081 C CA . GLN A 1 268 ? -15.601 2.049 3.447 1.00 98.19 268 GLN A CA 1
ATOM 2082 C C . GLN A 1 268 ? -15.099 1.725 4.862 1.00 98.19 268 GLN A C 1
ATOM 2084 O O . GLN A 1 268 ? -15.727 2.108 5.848 1.00 98.19 268 GLN A O 1
ATOM 2089 N N . ALA A 1 269 ? -13.918 1.105 4.980 1.00 98.38 269 ALA A N 1
ATOM 2090 C CA . ALA A 1 269 ? -13.305 0.829 6.276 1.00 98.38 269 ALA A CA 1
ATOM 2091 C C . ALA A 1 269 ? -13.057 2.115 7.080 1.00 98.38 269 ALA A C 1
ATOM 2093 O O . ALA A 1 269 ? -13.351 2.170 8.270 1.00 98.38 269 ALA A O 1
ATOM 2094 N N . LYS A 1 270 ? -12.546 3.179 6.445 1.00 98.25 270 LYS A N 1
ATOM 2095 C CA . LYS A 1 270 ? -12.338 4.473 7.116 1.00 98.25 270 LYS A CA 1
ATOM 2096 C C . LYS A 1 270 ? -13.646 5.085 7.604 1.00 98.25 270 LYS A C 1
ATOM 2098 O O . LYS A 1 270 ? -13.653 5.670 8.684 1.00 98.25 270 LYS A O 1
ATOM 2103 N N . ASP A 1 271 ? -14.723 4.980 6.838 1.00 98.19 271 ASP A N 1
ATOM 2104 C CA . ASP A 1 271 ? -16.014 5.535 7.242 1.00 98.19 271 ASP A CA 1
ATOM 2105 C C . ASP A 1 271 ? -16.621 4.763 8.418 1.00 98.19 271 ASP A C 1
ATOM 2107 O O . ASP A 1 271 ? -17.085 5.391 9.370 1.00 98.19 271 ASP A O 1
ATOM 2111 N N . LEU A 1 272 ? -16.495 3.432 8.441 1.00 98.38 272 LEU A N 1
ATOM 2112 C CA . LEU A 1 272 ? -16.839 2.622 9.615 1.00 98.38 272 LEU A CA 1
ATOM 2113 C C . LEU A 1 272 ? -16.011 3.009 10.846 1.00 98.38 272 LEU A C 1
ATOM 2115 O O . LEU A 1 272 ? -16.563 3.157 11.933 1.00 98.38 272 LEU A O 1
ATOM 2119 N N . LEU A 1 273 ? -14.707 3.258 10.686 1.00 98.12 273 LEU A N 1
ATOM 2120 C CA . LEU A 1 273 ? -13.850 3.706 11.791 1.00 98.12 273 LEU A CA 1
ATOM 2121 C C . LEU A 1 273 ? -14.239 5.095 12.315 1.00 98.12 273 LEU A C 1
ATOM 2123 O O . LEU A 1 273 ? -14.159 5.340 13.519 1.00 98.12 273 LEU A O 1
ATOM 2127 N N . LYS A 1 274 ? -14.688 6.010 11.446 1.00 98.19 274 LYS A N 1
ATOM 2128 C CA . LYS A 1 274 ? -15.238 7.305 11.886 1.00 98.19 274 LYS A CA 1
ATOM 2129 C C . LYS A 1 274 ? -16.522 7.112 12.686 1.00 98.19 274 LYS A C 1
ATOM 2131 O O . LYS A 1 274 ? -16.680 7.748 13.724 1.00 98.19 274 LYS A O 1
ATOM 2136 N N . GLN A 1 275 ? -17.417 6.245 12.218 1.00 97.69 275 GLN A N 1
ATOM 2137 C CA . GLN A 1 275 ? -18.663 5.932 12.917 1.00 97.69 275 GLN A CA 1
ATOM 2138 C C . GLN A 1 275 ? -18.392 5.280 14.281 1.00 97.69 275 GLN A C 1
ATOM 2140 O O . GLN A 1 275 ? -18.940 5.742 15.276 1.00 97.69 275 GLN A O 1
ATOM 2145 N N . ALA A 1 276 ? -17.461 4.324 14.362 1.00 98.00 276 ALA A N 1
ATOM 2146 C CA . ALA A 1 276 ? -16.994 3.769 15.634 1.00 98.00 276 ALA A CA 1
ATOM 2147 C C . ALA A 1 276 ? -16.433 4.870 16.556 1.00 98.00 276 ALA A C 1
ATOM 2149 O O . ALA A 1 276 ? -16.738 4.923 17.745 1.00 98.00 276 ALA A O 1
ATOM 2150 N N . GLY A 1 277 ? -15.681 5.831 16.011 1.00 96.94 277 GLY A N 1
ATOM 2151 C CA . GLY A 1 277 ? -15.241 7.013 16.758 1.00 96.94 277 GLY A CA 1
ATOM 2152 C C . GLY A 1 277 ? -16.393 7.880 17.293 1.00 96.94 277 GLY A C 1
ATOM 2153 O O . GLY A 1 277 ? -16.265 8.473 18.365 1.00 96.94 277 GLY A O 1
ATOM 2154 N N . THR A 1 278 ? -17.521 7.955 16.584 1.00 98.00 278 THR A N 1
ATOM 2155 C CA . THR A 1 278 ? -18.740 8.627 17.059 1.00 98.00 278 THR A CA 1
ATOM 2156 C C . THR A 1 278 ? -19.406 7.844 18.187 1.00 98.00 278 THR A C 1
ATOM 2158 O O . THR A 1 278 ? -19.760 8.447 19.199 1.00 98.00 278 THR A O 1
ATOM 2161 N N . ASP A 1 279 ? -19.522 6.522 18.070 1.00 97.44 279 ASP A N 1
ATOM 2162 C CA . ASP A 1 279 ? -20.101 5.682 19.128 1.00 97.44 279 ASP A CA 1
ATOM 2163 C C . ASP A 1 279 ? -19.252 5.725 20.401 1.00 97.44 279 ASP A C 1
ATOM 2165 O O . ASP A 1 279 ? -19.782 5.893 21.497 1.00 97.44 279 ASP A O 1
ATOM 2169 N N . LEU A 1 280 ? -17.923 5.759 20.263 1.00 97.38 280 LEU A N 1
ATOM 2170 C CA . LEU A 1 280 ? -17.011 5.994 21.381 1.00 97.38 280 LEU A CA 1
ATOM 2171 C C . LEU A 1 280 ? -17.305 7.312 22.120 1.00 97.38 280 LEU A C 1
ATOM 2173 O O . LEU A 1 280 ? -17.265 7.354 23.349 1.00 97.38 280 LEU A O 1
ATOM 2177 N N . LYS A 1 281 ? -17.620 8.399 21.404 1.00 97.19 281 LYS A N 1
ATOM 2178 C CA . LYS A 1 281 ? -17.994 9.674 22.045 1.00 97.19 281 LYS A CA 1
ATOM 2179 C C . LYS A 1 281 ? -19.303 9.549 22.822 1.00 97.19 281 LYS A C 1
ATOM 2181 O O . LYS A 1 281 ? -19.391 10.107 23.915 1.00 97.19 281 LYS A O 1
ATOM 2186 N N . LYS A 1 282 ? -20.286 8.815 22.290 1.00 97.00 282 LYS A N 1
ATOM 2187 C CA . LYS A 1 282 ? -21.556 8.548 22.983 1.00 97.00 282 LYS A CA 1
ATOM 2188 C C . LYS A 1 282 ? -21.334 7.722 24.250 1.00 97.00 282 LYS A C 1
ATOM 2190 O O . LYS A 1 282 ? -21.843 8.098 25.299 1.00 97.00 282 LYS A O 1
ATOM 2195 N N . ILE A 1 283 ? -20.491 6.689 24.184 1.00 95.38 283 ILE A N 1
ATOM 2196 C CA . ILE A 1 283 ? -20.079 5.877 25.342 1.00 95.38 283 ILE A CA 1
ATOM 2197 C C . ILE A 1 283 ? -19.461 6.759 26.429 1.00 95.38 283 ILE A C 1
ATOM 2199 O O . ILE A 1 283 ? -19.858 6.698 27.590 1.00 95.38 283 ILE A O 1
ATOM 2203 N N . ILE A 1 284 ? -18.522 7.636 26.057 1.00 93.94 284 ILE A N 1
ATOM 2204 C CA . ILE A 1 284 ? -17.883 8.559 27.006 1.00 93.94 284 ILE A CA 1
ATOM 2205 C C . ILE A 1 284 ? -18.904 9.528 27.617 1.00 93.94 284 ILE A C 1
ATOM 2207 O O . ILE A 1 284 ? -18.799 9.846 28.801 1.00 93.94 284 ILE A O 1
ATOM 2211 N N . ALA A 1 285 ? -19.857 10.032 26.828 1.00 94.81 285 ALA A N 1
ATOM 2212 C CA . ALA A 1 285 ? -20.894 10.936 27.317 1.00 94.81 285 ALA A CA 1
ATOM 2213 C C . ALA A 1 285 ? -21.823 10.239 28.323 1.00 94.81 285 ALA A C 1
ATOM 2215 O O . ALA A 1 285 ? -22.006 10.764 29.418 1.00 94.81 285 ALA A O 1
ATOM 2216 N N . ALA A 1 286 ? -22.311 9.040 27.997 1.00 93.62 286 ALA A N 1
ATOM 2217 C CA . ALA A 1 286 ? -23.164 8.244 28.876 1.00 93.62 286 ALA A CA 1
ATOM 2218 C C . ALA A 1 286 ? -22.447 7.869 30.189 1.00 93.62 286 ALA A C 1
ATOM 2220 O O . ALA A 1 286 ? -22.957 8.109 31.276 1.00 93.62 286 ALA A O 1
ATOM 2221 N N . LEU A 1 287 ? -21.190 7.418 30.130 1.00 89.56 287 LEU A N 1
ATOM 2222 C CA . LEU A 1 287 ? -20.416 7.117 31.345 1.00 89.56 287 LEU A CA 1
ATOM 2223 C C . LEU A 1 287 ? -20.150 8.356 32.226 1.00 89.56 287 LEU A C 1
ATOM 2225 O O . LEU A 1 287 ? -19.911 8.232 33.430 1.00 89.56 287 LEU A O 1
ATOM 2229 N N . LYS A 1 288 ? -20.153 9.567 31.650 1.00 89.69 288 LYS A N 1
ATOM 2230 C CA . LYS A 1 288 ? -20.009 10.820 32.409 1.00 89.69 288 LYS A CA 1
ATOM 2231 C C . LYS A 1 288 ? -21.299 11.237 33.099 1.00 89.69 288 LYS A C 1
ATOM 2233 O O . LYS A 1 288 ? -21.213 11.738 34.220 1.00 89.69 288 LYS A O 1
ATOM 2238 N N . THR A 1 289 ? -22.449 11.084 32.442 1.00 88.69 289 THR A N 1
ATOM 2239 C CA . THR A 1 289 ? -23.746 11.432 33.037 1.00 88.69 289 THR A CA 1
ATOM 2240 C C . THR A 1 289 ? -24.014 10.566 34.262 1.00 88.69 289 THR A C 1
ATOM 2242 O O . THR A 1 289 ? -24.303 11.119 35.320 1.00 88.69 289 THR A O 1
ATOM 2245 N N . GLU A 1 290 ? -23.723 9.265 34.179 1.00 77.81 290 GLU A N 1
ATOM 2246 C CA . GLU A 1 290 ? -23.827 8.337 35.317 1.00 77.81 290 GLU A CA 1
ATOM 2247 C C . GLU A 1 290 ? -22.967 8.755 36.517 1.00 77.81 290 GLU A C 1
ATOM 2249 O O . GLU A 1 290 ? -23.365 8.659 37.678 1.00 77.81 290 GLU A O 1
ATOM 2254 N N . LYS A 1 291 ? -21.765 9.283 36.258 1.00 76.50 291 LYS A N 1
ATOM 2255 C CA . LYS A 1 291 ? -20.881 9.747 37.331 1.00 76.50 291 LYS A CA 1
ATOM 2256 C C . LYS A 1 291 ? -21.439 10.971 38.067 1.00 76.50 291 LYS A C 1
ATOM 2258 O O . LYS A 1 291 ? -21.147 11.134 39.248 1.00 76.50 291 LYS A O 1
ATOM 2263 N N . LYS A 1 292 ? -22.189 11.845 37.384 1.00 76.75 292 LYS A N 1
ATOM 2264 C CA . LYS A 1 292 ? -22.752 13.058 37.995 1.00 76.75 292 LYS A CA 1
ATOM 2265 C C . LYS A 1 292 ? -23.909 12.716 38.936 1.00 76.75 292 LYS A C 1
ATOM 2267 O O . LYS A 1 292 ? -23.947 13.263 40.032 1.00 76.75 292 LYS A O 1
ATOM 2272 N N . SER A 1 293 ? -24.775 11.781 38.544 1.00 72.62 293 SER A N 1
ATOM 2273 C CA . SER A 1 293 ? -25.911 11.332 39.363 1.00 72.62 293 SER A CA 1
ATOM 2274 C C . SER A 1 293 ? -25.467 10.677 40.677 1.00 72.62 293 SER A C 1
ATOM 2276 O O . SER A 1 293 ? -26.099 10.864 41.706 1.00 72.62 293 SER A O 1
ATOM 2278 N N . SER A 1 294 ? -24.320 9.990 40.683 1.00 65.75 294 SER A N 1
ATOM 2279 C CA . SER A 1 294 ? -23.761 9.359 41.889 1.00 65.75 294 SER A CA 1
ATOM 2280 C C . SER A 1 294 ? -23.200 10.341 42.937 1.00 65.75 294 SER A C 1
ATOM 2282 O O . SER A 1 294 ? -22.842 9.893 44.022 1.00 65.75 294 SER A O 1
ATOM 2284 N N . ASN A 1 295 ? -23.060 11.640 42.637 1.00 68.62 295 ASN A N 1
ATOM 2285 C CA . ASN A 1 295 ? -22.360 12.602 43.506 1.00 68.62 295 ASN A CA 1
ATOM 2286 C C . ASN A 1 295 ? -23.266 13.720 44.061 1.00 68.62 295 ASN A C 1
ATOM 2288 O O . ASN A 1 295 ? -22.737 14.675 44.621 1.00 68.62 295 ASN A O 1
ATOM 2292 N N . SER A 1 296 ? -24.592 13.650 43.887 1.00 59.38 296 SER A N 1
ATOM 2293 C CA . SER A 1 296 ? -25.525 14.677 44.390 1.00 59.38 296 SER A CA 1
ATOM 2294 C C . SER A 1 296 ? -26.397 14.217 45.564 1.00 59.38 296 SER A C 1
ATOM 2296 O O . SER A 1 296 ? -27.485 14.752 45.729 1.00 59.38 296 SER A O 1
ATOM 2298 N N . ASN A 1 297 ? -25.962 13.226 46.351 1.00 56.12 297 ASN A N 1
ATOM 2299 C CA . ASN A 1 297 ? -26.812 12.578 47.358 1.00 56.12 297 ASN A CA 1
ATOM 2300 C C . ASN A 1 297 ? -26.225 12.595 48.785 1.00 56.12 297 ASN A C 1
ATOM 2302 O O . ASN A 1 297 ? -26.387 11.616 49.507 1.00 56.12 297 ASN A O 1
ATOM 2306 N N . THR A 1 298 ? -25.513 13.659 49.189 1.00 54.91 298 THR A N 1
ATOM 2307 C CA . THR A 1 298 ? -24.800 13.657 50.487 1.00 54.91 298 THR A CA 1
ATOM 2308 C C . THR A 1 298 ? -24.912 14.909 51.362 1.00 54.91 298 THR A C 1
ATOM 2310 O O . THR A 1 298 ? -24.149 14.977 52.315 1.00 54.91 298 THR A O 1
ATOM 2313 N N . ASP A 1 299 ? -25.819 15.863 51.121 1.00 56.66 299 ASP A N 1
ATOM 2314 C CA . ASP A 1 299 ? -25.822 17.112 51.918 1.00 56.66 299 ASP A CA 1
ATOM 2315 C C . ASP A 1 299 ? -27.180 17.573 52.495 1.00 56.66 299 ASP A C 1
ATOM 2317 O O . ASP A 1 299 ? -27.243 18.701 52.964 1.00 56.66 299 ASP A O 1
ATOM 2321 N N . ASP A 1 300 ? -28.229 16.743 52.563 1.00 55.12 300 ASP A N 1
ATOM 2322 C CA . ASP A 1 300 ? -29.470 17.127 53.274 1.00 55.12 300 ASP A CA 1
ATOM 2323 C C . ASP A 1 300 ? -29.995 15.990 54.174 1.00 55.12 300 ASP A C 1
ATOM 2325 O O . ASP A 1 300 ? -30.546 15.010 53.678 1.00 55.12 300 ASP A O 1
ATOM 2329 N N . ASP A 1 301 ? -29.700 16.121 55.476 1.00 53.81 301 ASP A N 1
ATOM 2330 C CA . ASP A 1 301 ? -30.430 15.677 56.690 1.00 53.81 301 ASP A CA 1
ATOM 2331 C C . ASP A 1 301 ? -29.388 15.667 57.832 1.00 53.81 301 ASP A C 1
ATOM 2333 O O . ASP A 1 301 ? -28.641 14.706 58.032 1.00 53.81 301 ASP A O 1
ATOM 2337 N N . ASP A 1 302 ? -29.058 16.810 58.439 1.00 54.34 302 ASP A N 1
ATOM 2338 C CA . ASP A 1 302 ? -29.812 17.462 59.527 1.00 54.34 302 ASP A CA 1
ATOM 2339 C C . ASP A 1 302 ? -30.720 16.522 60.344 1.00 54.34 302 ASP A C 1
ATOM 2341 O O . ASP A 1 302 ? -31.777 16.081 59.909 1.00 54.34 302 ASP A O 1
ATOM 2345 N N . ASP A 1 303 ? -30.214 16.205 61.535 1.00 59.84 303 ASP A N 1
ATOM 2346 C CA . ASP A 1 303 ? -30.916 16.020 62.806 1.00 59.84 303 ASP A CA 1
ATOM 2347 C C . ASP A 1 303 ? -32.353 15.444 62.797 1.00 59.84 303 ASP A C 1
ATOM 2349 O O . ASP A 1 303 ? -33.339 16.139 62.567 1.00 59.84 303 ASP A O 1
ATOM 2353 N N . THR A 1 304 ? -32.504 14.176 63.205 1.00 48.69 304 THR A N 1
ATOM 2354 C CA . THR A 1 304 ? -33.290 13.821 64.410 1.00 48.69 304 THR A CA 1
ATOM 2355 C C . THR A 1 304 ? -33.152 12.342 64.804 1.00 48.69 304 THR A C 1
ATOM 2357 O O . THR A 1 304 ? -33.001 11.426 64.002 1.00 48.69 304 THR A O 1
ATOM 2360 N N . THR A 1 305 ? -33.154 12.146 66.117 1.00 57.31 305 THR A N 1
ATOM 2361 C CA . THR A 1 305 ? -32.705 11.005 66.928 1.00 57.31 305 THR A CA 1
ATOM 2362 C C . THR A 1 305 ? -33.778 9.889 67.103 1.00 57.31 305 THR A C 1
ATOM 2364 O O . THR A 1 305 ? -34.868 9.993 66.545 1.00 57.31 305 THR A O 1
ATOM 2367 N N . PRO A 1 306 ? -33.488 8.767 67.810 1.00 66.88 306 PRO A N 1
ATOM 2368 C CA . PRO A 1 306 ? -33.862 7.411 67.397 1.00 66.88 306 PRO A CA 1
ATOM 2369 C C . PRO A 1 306 ? -35.111 6.847 68.094 1.00 66.88 306 PRO A C 1
ATOM 2371 O O . PRO A 1 306 ? -35.437 7.218 69.220 1.00 66.88 306 PRO A O 1
ATOM 2374 N N . SER A 1 307 ? -35.728 5.824 67.492 1.00 49.38 307 SER A N 1
ATOM 2375 C CA . SER A 1 307 ? -36.631 4.922 68.216 1.00 49.38 307 SER A CA 1
ATOM 2376 C C . SER A 1 307 ? -36.331 3.459 67.895 1.00 49.38 307 SER A C 1
ATOM 2378 O O . SER A 1 307 ? -36.378 3.011 66.752 1.00 49.38 307 SER A O 1
ATOM 2380 N N . THR A 1 308 ? -35.959 2.738 68.946 1.00 61.12 308 THR A N 1
ATOM 2381 C CA . THR A 1 308 ? -35.625 1.320 68.996 1.00 61.12 308 THR A CA 1
ATOM 2382 C C . THR A 1 308 ? -36.888 0.480 69.172 1.00 61.12 308 THR A C 1
ATOM 2384 O O . THR A 1 308 ? -37.688 0.737 70.066 1.00 61.12 308 THR A O 1
ATOM 2387 N N . THR A 1 309 ? -37.036 -0.607 68.413 1.00 47.53 309 THR A N 1
ATOM 2388 C CA . THR A 1 309 ? -37.785 -1.792 68.875 1.00 47.53 309 THR A CA 1
ATOM 2389 C C . THR A 1 309 ? -37.226 -3.054 68.203 1.00 47.53 309 THR A C 1
ATOM 2391 O O . THR A 1 309 ? -37.183 -3.111 66.975 1.00 47.53 309 THR A O 1
ATOM 2394 N N . PRO A 1 310 ? -36.779 -4.068 68.968 1.00 66.38 310 PRO A N 1
ATOM 2395 C CA . PRO A 1 310 ? -36.326 -5.346 68.431 1.00 66.38 310 PRO A CA 1
ATOM 2396 C C . PRO A 1 310 ? -37.494 -6.339 68.313 1.00 66.38 310 PRO A C 1
ATOM 2398 O O . PRO A 1 310 ? -38.369 -6.389 69.175 1.00 66.38 310 PRO A O 1
ATOM 2401 N N . THR A 1 311 ? -37.503 -7.191 67.284 1.00 54.53 311 THR A N 1
ATOM 2402 C CA . THR A 1 311 ? -38.350 -8.400 67.251 1.00 54.53 311 THR A CA 1
ATOM 2403 C C . THR A 1 311 ? -37.615 -9.542 66.528 1.00 54.53 311 THR A C 1
ATOM 2405 O O . THR A 1 311 ? -36.965 -9.273 65.516 1.00 54.53 311 THR A O 1
ATOM 2408 N N . PRO A 1 312 ? -37.641 -10.790 67.047 1.00 66.19 312 PRO A N 1
ATOM 2409 C CA . PRO A 1 312 ? -36.693 -11.833 66.663 1.00 66.19 312 PRO A CA 1
ATOM 2410 C C . PRO A 1 312 ? -37.280 -12.945 65.766 1.00 66.19 312 PRO A C 1
ATOM 2412 O O . PRO A 1 312 ? -38.454 -13.277 65.865 1.00 66.19 312 PRO A O 1
ATOM 2415 N N . SER A 1 313 ? -36.361 -13.618 65.059 1.00 57.28 313 SER A N 1
ATOM 2416 C CA . SER A 1 313 ? -36.271 -15.082 64.856 1.00 57.28 313 SER A CA 1
ATOM 2417 C C . SER A 1 313 ? -37.214 -15.834 63.889 1.00 57.28 313 SER A C 1
ATOM 2419 O O . SER A 1 313 ? -38.386 -15.514 63.742 1.00 57.28 313 SER A O 1
ATOM 2421 N N . ALA A 1 314 ? -36.643 -16.942 63.374 1.00 48.66 314 ALA A N 1
ATOM 2422 C CA . ALA A 1 314 ? -37.162 -18.067 62.569 1.00 48.66 314 ALA A CA 1
ATOM 2423 C C . ALA A 1 314 ? -37.216 -17.859 61.036 1.00 48.66 314 ALA A C 1
ATOM 2425 O O . ALA A 1 314 ? -37.691 -16.833 60.577 1.00 48.66 314 ALA A O 1
ATOM 2426 N N . THR A 1 315 ? -36.818 -18.767 60.128 1.00 48.09 315 THR A N 1
ATOM 2427 C CA . THR A 1 315 ? -36.208 -20.123 60.110 1.00 48.09 315 THR A CA 1
ATOM 2428 C C . THR A 1 315 ? -35.882 -20.428 58.623 1.00 48.09 315 THR A C 1
ATOM 2430 O O . THR A 1 315 ? -36.587 -19.920 57.749 1.00 48.09 315 THR A O 1
ATOM 2433 N N . PRO A 1 316 ? -34.856 -21.235 58.281 1.00 67.81 316 PRO A N 1
ATOM 2434 C CA . PRO A 1 316 ? -34.502 -21.557 56.893 1.00 67.81 316 PRO A CA 1
ATOM 2435 C C . PRO A 1 316 ? -35.464 -22.572 56.253 1.00 67.81 316 PRO A C 1
ATOM 2437 O O . PRO A 1 316 ? -35.857 -23.544 56.892 1.00 67.81 316 PRO A O 1
ATOM 2440 N N . THR A 1 317 ? -35.785 -22.399 54.968 1.00 56.75 317 THR A N 1
ATOM 2441 C CA . THR A 1 317 ? -36.407 -23.450 54.142 1.00 56.75 317 THR A CA 1
ATOM 2442 C C . THR A 1 317 ? -35.546 -23.697 52.911 1.00 56.75 317 THR A C 1
ATOM 2444 O O . THR A 1 317 ? -35.389 -22.839 52.046 1.00 56.75 317 THR A O 1
ATOM 2447 N N . SER A 1 318 ? -34.950 -24.883 52.882 1.00 65.25 318 SER A N 1
ATOM 2448 C CA . SER A 1 318 ? -34.274 -25.497 51.748 1.00 65.25 318 SER A CA 1
ATOM 2449 C C . SER A 1 318 ? -35.286 -25.901 50.671 1.00 65.25 318 SER A C 1
ATOM 2451 O O . SER A 1 318 ? -36.396 -26.335 50.972 1.00 65.25 318 SER A O 1
ATOM 2453 N N . THR A 1 319 ? -34.914 -25.805 49.394 1.00 60.25 319 THR A N 1
ATOM 2454 C CA . THR A 1 319 ? -35.665 -26.429 48.291 1.00 60.25 319 THR A CA 1
ATOM 2455 C C . THR A 1 319 ? -34.680 -27.003 47.263 1.00 60.25 319 THR A C 1
ATOM 2457 O O . THR A 1 319 ? -33.691 -26.335 46.953 1.00 60.25 319 THR A O 1
ATOM 2460 N N . PRO A 1 320 ? -34.887 -28.252 46.800 1.00 72.38 320 PRO A N 1
ATOM 2461 C CA . PRO A 1 320 ? -33.879 -29.036 46.095 1.00 72.38 320 PRO A CA 1
ATOM 2462 C C . PRO A 1 320 ? -33.871 -28.856 44.569 1.00 72.38 320 PRO A C 1
ATOM 2464 O O . PRO A 1 320 ? -34.858 -28.491 43.936 1.00 72.38 320 PRO A O 1
ATOM 2467 N N . THR A 1 321 ? -32.714 -29.212 44.019 1.00 60.28 321 THR A N 1
ATOM 2468 C CA . THR A 1 321 ? -32.358 -29.518 42.628 1.00 60.28 321 THR A CA 1
ATOM 2469 C C . THR A 1 321 ? -33.323 -30.483 41.925 1.00 60.28 321 THR A C 1
ATOM 2471 O O . THR A 1 321 ? -33.670 -31.507 42.515 1.00 60.28 321 THR A O 1
ATOM 2474 N N . PRO A 1 322 ? -33.603 -30.292 40.621 1.00 70.69 322 PRO A N 1
ATOM 2475 C CA . PRO A 1 322 ? -33.893 -31.400 39.725 1.00 70.69 322 PRO A CA 1
ATOM 2476 C C . PRO A 1 322 ? -32.717 -31.674 38.778 1.00 70.69 322 PRO A C 1
ATOM 2478 O O . PRO A 1 322 ? -32.274 -30.832 38.000 1.00 70.69 322 PRO A O 1
ATOM 2481 N N . THR A 1 323 ? -32.229 -32.905 38.875 1.00 63.25 323 THR A N 1
ATOM 2482 C CA . THR A 1 323 ? -31.489 -33.637 37.849 1.00 63.25 323 THR A CA 1
ATOM 2483 C C . THR A 1 323 ? -32.369 -33.801 36.612 1.00 63.25 323 THR A C 1
ATOM 2485 O O . THR A 1 323 ? -33.521 -34.216 36.737 1.00 63.25 323 THR A O 1
ATOM 2488 N N . THR A 1 324 ? -31.840 -33.574 35.411 1.00 62.97 324 THR A N 1
ATOM 2489 C CA . THR A 1 324 ? -32.374 -34.237 34.215 1.00 62.97 324 THR A CA 1
ATOM 2490 C C . THR A 1 324 ? -31.240 -34.582 33.262 1.00 62.97 324 THR A C 1
ATOM 2492 O O . THR A 1 324 ? -30.440 -33.735 32.871 1.00 62.97 324 THR A O 1
ATOM 2495 N N . THR A 1 325 ? -31.191 -35.876 32.986 1.00 67.56 325 THR A N 1
ATOM 2496 C CA . THR A 1 325 ? -30.346 -36.611 32.056 1.00 67.56 325 THR A CA 1
ATOM 2497 C C . THR A 1 325 ? -31.071 -36.691 30.716 1.00 67.56 325 THR A C 1
ATOM 2499 O O . THR A 1 325 ? -32.257 -37.009 30.726 1.00 67.56 325 THR A O 1
ATOM 2502 N N . GLU A 1 326 ? -30.370 -36.440 29.611 1.00 63.66 326 GLU A N 1
ATOM 2503 C CA . GLU A 1 326 ? -30.318 -37.278 28.394 1.00 63.66 326 GLU A CA 1
ATOM 2504 C C . GLU A 1 326 ? -29.232 -36.759 27.443 1.00 63.66 326 GLU A C 1
ATOM 2506 O O . GLU A 1 326 ? -29.138 -35.524 27.255 1.00 63.66 326 GLU A O 1
#

Organism: NCBI:txid1618344

Radius of gyration: 34.5 Å; chains: 1; bounding box: 76×84×105 Å